Protein 5K79 (pdb70)

Organism: Gloeothece citriformis (strain PCC 7424) (NCBI:txid65393)

Foldseek 3Di:
DFQQVVFWAPWFDDQQKIWTWGAAPVRPDTDIEIDGNQCAWAAAQQETDGRHGRNSVFWAPWTWFQDDPRRAIWTWTFGHGPVGPDTDIYIDRRRVAWHQHRNYTDGD/DFQQVVFWAPWFDDQQKIWTFGAAPVRPHTDIEIDGNQCAWAAAQQETDGRHGDNSVFWAPWTWFQDDPRRAIWTWTWGHGPVRPDTDIYIDRRRVFWHQHRRYTDGD

Nearest PDB structures (foldseek):
  5k79-assembly2_B  TM=1.009E+00  e=2.524E-20  Gloeothece citriformis PCC 7424
  2l2f-assembly1_A  TM=9.068E-01  e=7.908E-10  Fusarium graminearum
  1n02-assembly1_A  TM=8.903E-01  e=2.349E-09  Nostoc ellipsosporum
  2jzj-assembly1_A  TM=9.040E-01  e=1.249E-07  Ceratopteris richardii
  2yhh-assembly1_A  TM=8.378E-01  e=4.689E-08  Microcystis aeruginosa

Sequence (216 aa):
TGQFSKTCEDITLDGSTLSAFCQKADGYTLNETSSINLDEEIGNLDGTLSWGDHNFSLTCDSIGLAQSLFTRTYVLAAECERRDGYTYIPTEIELDEHIANIDGTLTYETGQFSKTCEDITLDGSTLSAFCQKADGYTLNETSINLDEEIGNLDGTLSWGDHNFSLTCDSIGLAQSLFTRTYVLAAECERRDGYTYIPTEIELDEHIANIDGTLTYE

B-factor: mean 18.9, std 6.23, range [10.55, 44.9]

Secondary structure (DSSP, 8-state):
---GGGSEEEEEEETTEEEEEEE-TTSS-EEEEEEEGGGTEEEETTEEEET--BGGGSEEEEEEEE-TTT--EEEEEEEE-TTSS-EEEEEEEGGGTEEEETTEEEE-/---GGGSEEEEEEETTEEEEEEE-TTSS-EEEEEEEGGGTEEEETTEEEETB-BGGGSEEEEEEEE-TTT--EEEEEEEE-TTSS-EEEEEEEGGGTEEEETTEEEE-

Radius of gyration: 19.22 Å; Cα contacts (8 Å, |Δi|>4): 580; chains: 2; bounding box: 47×36×55 Å

InterPro domains:
  IPR011058 Cyanovirin-N [PF08881] (35-137)
  IPR011058 Cyanovirin-N [SM01111] (34-138)
  IPR036673 Cyanovirin-N superfamily [G3DSA:2.30.60.10] (32-139)
  IPR036673 Cyanovirin-N superfamily [SSF51322] (33-138)

Structure (mmCIF, N/CA/C/O backbone):
data_5K79
#
_entry.id   5K79
#
_cell.length_a   93.840
_cell.length_b   74.396
_cell.length_c   36.499
_cell.angle_alpha   90.00
_cell.angle_beta   90.00
_cell.angle_gamma   90.00
#
_symmetry.space_group_name_H-M   'P 21 21 2'
#
loop_
_entity.id
_entity.type
_entity.pdbx_description
1 polymer 'Cyanovirin-N domain protein'
2 non-polymer DI(HYDROXYETHYL)ETHER
3 non-polymer 1,2-ETHANEDIOL
4 water water
#
loop_
_atom_site.group_PDB
_atom_site.id
_atom_site.type_symbol
_atom_site.label_atom_id
_atom_site.label_alt_id
_atom_site.label_comp_id
_atom_site.label_asym_id
_atom_site.label_entity_id
_atom_site.label_seq_id
_atom_site.pdbx_PDB_ins_code
_atom_site.Cartn_x
_atom_site.Cartn_y
_atom_site.Cartn_z
_atom_site.occupancy
_atom_site.B_iso_or_equiv
_atom_site.auth_seq_id
_atom_site.auth_comp_id
_atom_site.auth_asym_id
_atom_site.auth_atom_id
_atom_site.pdbx_PDB_model_num
ATOM 1 N N . THR A 1 1 ? -20.655 17.882 -18.012 1.00 30.99 1 THR A N 1
ATOM 2 C CA . THR A 1 1 ? -20.824 16.547 -17.452 1.00 27.58 1 THR A CA 1
ATOM 3 C C . THR A 1 1 ? -21.399 16.597 -16.034 1.00 27.78 1 THR A C 1
ATOM 4 O O . THR A 1 1 ? -21.460 17.656 -15.398 1.00 27.78 1 THR A O 1
ATOM 8 N N . GLY A 1 2 ? -21.827 15.442 -15.552 1.00 19.61 2 GLY A N 1
ATOM 9 C CA . GLY A 1 2 ? -22.413 15.335 -14.230 1.00 14.43 2 GLY A CA 1
ATOM 10 C C . GLY A 1 2 ? -23.735 16.075 -14.106 1.00 13.93 2 GLY A C 1
ATOM 11 O O . GLY A 1 2 ? -24.572 16.044 -15.009 1.00 15.10 2 GLY A O 1
ATOM 12 N N . GLN A 1 3 ? -23.913 16.716 -12.955 1.00 14.20 3 GLN A N 1
ATOM 13 C CA . GLN A 1 3 ? -25.075 17.567 -12.660 1.00 13.09 3 GLN A CA 1
ATOM 14 C C . GLN A 1 3 ? -26.410 16.843 -12.629 1.00 13.28 3 GLN A C 1
ATOM 15 O O . GLN A 1 3 ? -27.436 17.428 -12.999 1.00 14.48 3 GLN A O 1
ATOM 21 N N . PHE A 1 4 ? -26.423 15.597 -12.163 1.00 12.15 4 PHE A N 1
ATOM 22 C CA . PHE A 1 4 ? -27.698 14.884 -12.041 1.00 12.83 4 PHE A CA 1
ATOM 23 C C . PHE A 1 4 ? -28.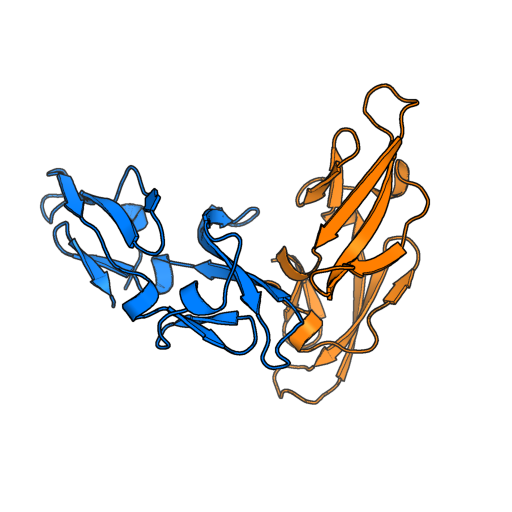752 15.649 -11.230 1.00 13.52 4 PHE A C 1
ATOM 24 O O . PHE A 1 4 ? -29.938 15.490 -11.480 1.00 14.43 4 PHE A O 1
ATOM 32 N N . SER A 1 5 ? -28.347 16.467 -10.259 1.00 12.63 5 SER A N 1
ATOM 33 C CA . SER A 1 5 ? -29.351 17.056 -9.362 1.00 11.60 5 SER A CA 1
ATOM 34 C C . SER A 1 5 ? -30.239 18.066 -10.082 1.00 14.33 5 SER A C 1
ATOM 35 O O . SER A 1 5 ? -31.309 18.411 -9.588 1.00 15.54 5 SER A O 1
ATOM 38 N N . LYS A 1 6 ? -29.800 18.546 -11.236 1.00 15.19 6 LYS A N 1
ATOM 39 C CA . LYS A 1 6 ? -30.614 19.508 -11.973 1.00 15.26 6 LYS A CA 1
ATOM 40 C C . LYS A 1 6 ? -31.884 18.886 -12.553 1.00 15.98 6 LYS A C 1
ATOM 41 O O . LYS A 1 6 ? -32.862 19.595 -12.810 1.00 15.32 6 LYS A O 1
ATOM 47 N N . THR A 1 7 ? -31.878 17.569 -12.753 1.00 13.81 7 THR A N 1
ATOM 48 C CA . THR A 1 7 ? -33.001 16.906 -13.412 1.00 15.04 7 THR A CA 1
ATOM 49 C C . THR A 1 7 ? -33.455 15.670 -12.643 1.00 14.10 7 THR A C 1
ATOM 50 O O . THR A 1 7 ? -34.135 14.809 -13.200 1.00 16.06 7 THR A O 1
ATOM 54 N N . CYS A 1 8 ? -33.064 15.579 -11.375 1.00 14.87 8 CYS A N 1
ATOM 55 C CA . CYS A 1 8 ? -33.474 14.469 -10.523 1.00 15.32 8 CYS A CA 1
ATOM 56 C C . CYS A 1 8 ? -34.116 15.002 -9.242 1.00 18.04 8 CYS A C 1
ATOM 57 O O . CYS A 1 8 ? -33.713 16.051 -8.724 1.00 18.99 8 CYS A O 1
ATOM 60 N N . GLU A 1 9 ? -35.097 14.262 -8.735 1.00 15.46 9 GLU A N 1
ATOM 61 C CA . GLU A 1 9 ? -35.835 14.639 -7.533 1.00 16.88 9 GLU A CA 1
ATOM 62 C C . GLU A 1 9 ? -35.787 13.564 -6.454 1.00 14.74 9 GLU A C 1
ATOM 63 O O . GLU A 1 9 ? -35.465 12.411 -6.734 1.00 14.43 9 GLU A O 1
ATOM 69 N N . ASP A 1 10 ? -36.164 13.942 -5.236 1.00 15.85 10 ASP A N 1
ATOM 70 C CA . ASP A 1 10 ? -36.155 13.026 -4.097 1.00 16.08 10 ASP A CA 1
ATOM 71 C C . ASP A 1 10 ? -34.847 12.242 -4.011 1.00 14.98 10 ASP A C 1
ATOM 72 O O . ASP A 1 10 ? -34.828 11.010 -4.043 1.00 15.23 10 ASP A O 1
ATOM 77 N N . ILE A 1 11 ? -33.750 12.979 -3.911 1.00 13.62 11 ILE A N 1
ATOM 78 C CA . ILE A 1 11 ? -32.432 12.365 -3.873 1.00 14.52 11 ILE A CA 1
ATOM 79 C C . ILE A 1 11 ? -32.162 11.834 -2.475 1.00 14.23 11 ILE A C 1
ATOM 80 O O . ILE A 1 11 ? -32.309 12.563 -1.499 1.00 16.61 11 ILE A O 1
ATOM 85 N N . THR A 1 12 ? -31.786 10.560 -2.377 1.00 14.97 12 THR A N 1
ATOM 86 C CA . THR A 1 12 ? -31.580 9.911 -1.077 1.00 13.78 12 THR A CA 1
ATOM 87 C C . THR A 1 12 ? -30.360 9.003 -1.061 1.00 14.39 12 THR A C 1
ATOM 88 O O . THR A 1 12 ? -29.859 8.609 -2.111 1.00 13.73 12 THR A O 1
ATOM 92 N N . LEU A 1 13 ? -29.920 8.645 0.142 1.00 13.89 13 LEU A N 1
ATOM 93 C CA . LEU A 1 13 ? -28.821 7.711 0.312 1.00 14.76 13 LEU A CA 1
ATOM 94 C C . LEU A 1 13 ? -29.213 6.621 1.301 1.00 16.75 13 LEU A C 1
ATOM 95 O O . LEU A 1 13 ? -29.740 6.901 2.377 1.00 20.27 13 LEU A O 1
ATOM 100 N N . ASP A 1 14 ? -28.963 5.379 0.914 1.00 15.68 14 ASP A N 1
ATOM 101 C CA . ASP A 1 14 ? -29.156 4.229 1.787 1.00 16.92 14 ASP A CA 1
ATOM 102 C C . ASP A 1 14 ? -27.850 3.452 1.738 1.00 19.28 14 ASP A C 1
ATOM 103 O O . ASP A 1 14 ? -27.496 2.908 0.694 1.00 18.55 14 ASP A O 1
ATOM 108 N N . GLY A 1 15 ? -27.124 3.421 2.852 1.00 22.57 15 GLY A N 1
ATOM 109 C CA . GLY A 1 15 ? -25.801 2.825 2.853 1.00 19.48 15 GLY A CA 1
ATOM 110 C C . GLY A 1 15 ? -24.912 3.631 1.924 1.00 15.06 15 GLY A C 1
ATOM 111 O O . GLY A 1 15 ? -24.714 4.823 2.135 1.00 20.76 15 GLY A O 1
ATOM 112 N N . SER A 1 16 ? -24.389 2.991 0.884 1.00 15.58 16 SER A N 1
ATOM 113 C CA . SER A 1 16 ? -23.585 3.716 -0.089 1.00 16.23 16 SER A CA 1
ATOM 114 C C . SER A 1 16 ? -24.332 3.887 -1.407 1.00 17.59 16 SER A C 1
ATOM 115 O O . SER A 1 16 ? -23.752 4.315 -2.393 1.00 16.03 16 SER A O 1
ATOM 118 N N . THR A 1 17 ? -25.621 3.566 -1.420 1.00 14.96 17 THR A N 1
ATOM 119 C CA . THR A 1 17 ? -26.377 3.625 -2.665 1.00 14.48 17 THR A CA 1
ATOM 120 C C . THR A 1 17 ? -27.180 4.915 -2.739 1.00 16.76 17 THR A C 1
ATOM 121 O O . THR A 1 17 ? -28.057 5.174 -1.912 1.00 18.41 17 THR A O 1
ATOM 125 N N . LEU A 1 18 ? -26.860 5.714 -3.748 1.00 13.77 18 LEU A N 1
ATOM 126 C CA . LEU A 1 18 ? -27.565 6.956 -4.024 1.00 12.27 18 LEU A CA 1
ATOM 127 C C . LEU A 1 18 ? -28.764 6.671 -4.911 1.00 13.42 18 LEU A C 1
ATOM 128 O O . LEU A 1 18 ? -28.612 6.029 -5.942 1.00 15.63 18 LEU A O 1
ATOM 133 N N . SER A 1 19 ? -29.948 7.138 -4.522 1.00 12.69 19 SER A N 1
ATOM 134 C CA . SER A 1 19 ? -31.136 6.961 -5.363 1.00 15.35 19 SER A CA 1
ATOM 135 C C . SER A 1 19 ? -31.829 8.280 -5.642 1.00 13.33 19 SER A C 1
ATOM 136 O O . SER A 1 19 ? -31.673 9.258 -4.904 1.00 13.67 19 SER A O 1
ATOM 139 N N . ALA A 1 20 ? -32.593 8.306 -6.727 1.00 13.85 20 ALA A N 1
ATOM 140 C CA . ALA A 1 20 ? -33.372 9.486 -7.079 1.00 12.55 20 ALA A CA 1
ATOM 141 C C . ALA A 1 20 ? -34.453 9.119 -8.086 1.00 14.38 20 ALA A C 1
ATOM 142 O O . ALA A 1 20 ? -34.490 7.999 -8.605 1.00 14.09 20 ALA A O 1
ATOM 144 N N . PHE A 1 21 ? -35.337 10.071 -8.348 1.00 13.10 21 PHE A N 1
ATOM 145 C CA . PHE A 1 21 ? -36.282 9.955 -9.449 1.00 13.19 21 PHE A CA 1
ATOM 146 C C . PHE A 1 21 ? -35.866 10.948 -10.514 1.00 15.42 21 PHE A C 1
ATOM 147 O O . PHE A 1 21 ? -35.967 12.160 -10.313 1.00 14.64 21 PHE A O 1
ATOM 155 N N . CYS A 1 22 ? -35.376 10.439 -11.636 1.00 13.15 22 CYS A N 1
ATOM 156 C CA . CYS A 1 22 ? -34.764 11.299 -12.641 1.00 13.24 22 CYS A CA 1
ATOM 157 C C . CYS A 1 22 ? -35.584 11.430 -13.911 1.00 15.06 22 CYS A C 1
ATOM 158 O O . CYS A 1 22 ? -36.227 10.474 -14.360 1.00 15.25 22 CYS A O 1
ATOM 161 N N . GLN A 1 23 ? -35.535 12.624 -14.487 1.00 12.61 23 GLN A N 1
ATOM 162 C CA . GLN A 1 23 ? -36.212 12.890 -15.751 1.00 14.60 23 GLN A CA 1
ATOM 163 C C . GLN A 1 23 ? -35.569 12.125 -16.891 1.00 15.86 23 GLN A C 1
ATOM 164 O O . GLN A 1 23 ? -34.350 12.153 -17.053 1.00 17.54 23 GLN A O 1
ATOM 170 N N . LYS A 1 24 ? -36.392 11.476 -17.710 1.00 16.49 24 LYS A N 1
ATOM 171 C CA . LYS A 1 24 ? -35.886 10.906 -18.948 1.00 15.91 24 LYS A CA 1
ATOM 172 C C . LYS A 1 24 ? -35.637 12.018 -19.972 1.00 17.12 24 LYS A C 1
ATOM 173 O O . LYS A 1 24 ? -35.864 13.193 -19.685 1.00 17.42 24 LYS A O 1
ATOM 179 N N . ALA A 1 25 ? -35.176 11.644 -21.163 1.00 16.53 25 ALA A N 1
ATOM 180 C CA . ALA A 1 25 ? -34.826 12.622 -22.193 1.00 22.66 25 ALA A CA 1
ATOM 181 C C . ALA A 1 25 ? -35.963 13.588 -22.567 1.00 20.27 25 ALA A C 1
ATOM 182 O O . ALA A 1 25 ? -35.706 14.702 -23.013 1.00 22.24 25 ALA A O 1
ATOM 184 N N . ASP A 1 26 ? -37.214 13.180 -22.385 1.00 20.05 26 ASP A N 1
ATOM 185 C CA . ASP A 1 26 ? -38.328 14.062 -22.734 1.00 21.67 26 ASP A CA 1
ATOM 186 C C . ASP A 1 26 ? -38.515 15.201 -21.731 1.00 24.98 26 ASP A C 1
ATOM 187 O O . ASP A 1 26 ? -39.297 16.123 -21.961 1.00 25.95 26 ASP A O 1
ATOM 192 N N . GLY A 1 27 ? -37.795 15.135 -20.618 1.00 20.76 27 GLY A N 1
ATOM 193 C CA . GLY A 1 27 ? -37.837 16.188 -19.627 1.00 21.91 27 GLY A CA 1
ATOM 194 C C . GLY A 1 27 ? -38.939 16.104 -18.585 1.00 20.95 27 GLY A C 1
ATOM 195 O O . GLY A 1 27 ? -39.042 16.992 -17.746 1.00 25.86 27 GLY A O 1
ATOM 196 N N . TYR A 1 28 ? -39.763 15.058 -18.608 1.00 19.62 28 TYR A N 1
ATOM 197 C CA . TYR A 1 28 ? -40.817 14.963 -17.596 1.00 23.03 28 TYR A CA 1
ATOM 198 C C . TYR A 1 28 ? -41.117 13.543 -17.124 1.00 18.93 28 TYR A C 1
ATOM 199 O O . TYR A 1 28 ? -41.576 13.361 -16.003 1.00 20.27 28 TYR A O 1
ATOM 208 N N . THR A 1 29 ? -40.869 12.543 -17.962 1.00 18.96 29 THR A N 1
ATOM 209 C CA . THR A 1 29 ? -41.047 11.159 -17.534 1.00 16.33 29 THR A CA 1
ATOM 210 C C . THR A 1 29 ? -40.033 10.818 -16.451 1.00 16.19 29 THR A C 1
ATOM 211 O O . THR A 1 29 ? -38.831 10.912 -16.679 1.00 16.97 29 THR A O 1
ATOM 215 N N . LEU A 1 30 ? -40.518 10.426 -15.278 1.00 14.19 30 LEU A N 1
ATOM 216 C CA . LEU A 1 30 ? -39.640 10.103 -14.159 1.00 14.33 30 LEU A CA 1
ATOM 217 C C . LEU A 1 30 ? -39.244 8.628 -14.131 1.00 16.74 30 LEU A C 1
ATOM 218 O O . LEU A 1 30 ? -40.006 7.745 -14.538 1.00 16.66 30 LEU A O 1
ATOM 223 N N . ASN A 1 31 ? -38.023 8.377 -13.664 1.00 14.31 31 ASN A N 1
ATOM 224 C CA . ASN A 1 31 ? -37.489 7.029 -13.561 1.00 15.35 31 ASN A CA 1
ATOM 225 C C . ASN A 1 31 ? -36.754 6.863 -12.240 1.00 15.82 31 ASN A C 1
ATOM 226 O O . ASN A 1 31 ? -35.829 7.625 -11.936 1.00 16.41 31 ASN A O 1
ATOM 231 N N . GLU A 1 32 ? -37.158 5.877 -11.453 1.00 13.85 32 GLU A N 1
ATOM 232 C CA . GLU A 1 32 ? -36.453 5.598 -10.215 1.00 14.15 32 GLU A CA 1
ATOM 233 C C . GLU A 1 32 ? -35.143 4.905 -10.558 1.00 16.23 32 GLU A C 1
ATOM 234 O O . GLU A 1 32 ? -35.126 3.899 -11.277 1.00 16.56 32 GLU A O 1
ATOM 240 N N . THR A 1 33 ? -34.050 5.455 -10.043 1.00 12.43 33 THR A N 1
ATOM 241 C CA . THR A 1 33 ? -32.716 5.010 -10.418 1.00 12.41 33 THR A CA 1
ATOM 242 C C . THR A 1 33 ? -31.790 5.040 -9.202 1.00 15.99 33 THR A C 1
ATOM 243 O O . THR A 1 33 ? -31.996 5.825 -8.272 1.00 13.58 33 THR A O 1
ATOM 247 N N . SER A 1 34 ? -30.794 4.159 -9.204 1.00 13.90 34 SER A N 1
ATOM 248 C CA A SER A 1 34 ? -29.840 4.090 -8.107 0.39 13.69 34 SER A CA 1
ATOM 249 C CA B SER A 1 34 ? -29.846 4.054 -8.099 0.61 13.65 34 SER A CA 1
ATOM 250 C C . SER A 1 34 ? -28.430 3.892 -8.633 1.00 14.90 34 SER A C 1
ATOM 251 O O . SER A 1 34 ? -28.229 3.420 -9.750 1.00 14.35 34 SER A O 1
ATOM 256 N N . ILE A 1 35 ? -27.457 4.274 -7.825 1.00 13.66 35 ILE A N 1
ATOM 257 C CA . ILE A 1 35 ? -26.063 4.095 -8.211 1.00 13.43 35 ILE A CA 1
ATOM 258 C C . ILE A 1 35 ? -25.249 3.864 -6.938 1.00 13.69 35 ILE A C 1
ATOM 259 O O . ILE A 1 35 ? -25.483 4.508 -5.920 1.00 13.71 35 ILE A O 1
ATOM 264 N N . ASN A 1 36 ? -24.338 2.894 -6.981 1.00 13.83 36 ASN A N 1
ATOM 265 C CA . ASN A 1 36 ? -23.559 2.538 -5.803 1.00 13.12 36 ASN A CA 1
ATOM 266 C C . ASN A 1 36 ? -22.299 3.391 -5.720 1.00 13.10 36 ASN A C 1
ATOM 267 O O . ASN A 1 36 ? -21.397 3.249 -6.544 1.00 14.56 36 ASN A O 1
ATOM 272 N N . LEU A 1 37 ? -22.249 4.270 -4.726 1.00 12.74 37 LEU A N 1
ATOM 273 C CA . LEU A 1 37 ? -21.129 5.198 -4.586 1.00 12.47 37 LEU A CA 1
ATOM 274 C C . LEU A 1 37 ? -19.818 4.518 -4.220 1.00 14.87 37 LEU A C 1
ATOM 275 O O . LEU A 1 37 ? -18.752 5.068 -4.480 1.00 13.40 37 LEU A O 1
ATOM 280 N N . ASP A 1 38 ? -19.880 3.321 -3.646 1.00 13.72 38 ASP A N 1
ATOM 281 C CA . ASP A 1 38 ? -18.650 2.589 -3.350 1.00 13.39 38 ASP A CA 1
ATOM 282 C C . ASP A 1 38 ? -17.892 2.206 -4.612 1.00 15.19 38 ASP A C 1
ATOM 283 O O . ASP A 1 38 ? -16.697 1.919 -4.557 1.00 14.73 38 ASP A O 1
ATOM 288 N N . GLU A 1 39 ? -18.577 2.189 -5.750 1.00 13.27 39 GLU A N 1
ATOM 289 C CA . GLU A 1 39 ? -17.923 1.787 -6.987 1.00 12.78 39 GLU A CA 1
ATOM 290 C C . GLU A 1 39 ? -16.937 2.834 -7.512 1.00 15.32 39 GLU A C 1
ATOM 291 O O . GLU A 1 39 ? -15.986 2.472 -8.188 1.00 17.02 39 GLU A O 1
ATOM 297 N N . GLU A 1 40 ? -17.140 4.116 -7.199 1.00 13.23 40 GLU A N 1
ATOM 298 C CA . GLU A 1 40 ? -16.246 5.153 -7.729 1.00 14.96 40 GLU A CA 1
ATOM 299 C C . GLU A 1 40 ? -15.837 6.223 -6.727 1.00 13.14 40 GLU A C 1
ATOM 300 O O . GLU A 1 40 ? -15.276 7.247 -7.113 1.00 16.26 40 GLU A O 1
ATOM 306 N N . ILE A 1 41 ? -16.111 5.996 -5.446 1.00 12.02 41 ILE A N 1
ATOM 307 C CA . ILE A 1 41 ? -15.615 6.896 -4.410 1.00 12.24 41 ILE A CA 1
ATOM 308 C C . ILE A 1 41 ? -14.874 6.096 -3.353 1.00 13.90 41 ILE A C 1
ATOM 309 O O . ILE A 1 41 ? -15.394 5.119 -2.815 1.00 15.13 41 ILE A O 1
ATOM 314 N N . GLY A 1 42 ? -13.647 6.506 -3.082 1.00 12.96 42 GLY A N 1
ATOM 315 C CA . GLY A 1 42 ? -12.851 5.869 -2.059 1.00 14.30 42 GLY A CA 1
ATOM 316 C C . GLY A 1 42 ? -12.374 6.852 -1.014 1.00 15.16 42 GLY A C 1
ATOM 317 O O . GLY A 1 42 ? -12.654 8.049 -1.065 1.00 14.74 42 GLY A O 1
ATOM 318 N N . ASN A 1 43 ? -11.632 6.322 -0.050 1.00 16.05 43 ASN A N 1
ATOM 319 C CA . ASN A 1 43 ? -11.091 7.126 1.029 1.00 15.33 43 ASN A CA 1
ATOM 320 C C . ASN A 1 43 ? -9.583 7.200 0.891 1.00 15.42 43 ASN A C 1
ATOM 321 O O . ASN A 1 43 ? -8.890 6.213 1.103 1.00 19.42 43 ASN A O 1
ATOM 326 N N . LEU A 1 44 ? -9.079 8.371 0.507 1.00 16.06 44 LEU A N 1
ATOM 327 C CA . LEU A 1 44 ? -7.643 8.592 0.411 1.00 16.07 44 LEU A CA 1
ATOM 328 C C . LEU A 1 44 ? -7.150 9.411 1.605 1.00 16.72 44 LEU A C 1
ATOM 329 O O . LEU A 1 44 ? -7.283 10.636 1.620 1.00 16.72 44 LEU A O 1
ATOM 334 N N . ASP A 1 45 ? -6.609 8.718 2.610 1.00 15.62 45 ASP A N 1
ATOM 335 C CA . ASP A 1 45 ? -6.071 9.354 3.817 1.00 17.77 45 ASP A CA 1
ATOM 336 C C . ASP A 1 45 ? -7.071 10.351 4.408 1.00 15.47 45 ASP A C 1
ATOM 337 O O . ASP A 1 45 ? -6.705 11.459 4.779 1.00 16.28 45 ASP A O 1
ATOM 342 N N . GLY A 1 46 ? -8.343 9.963 4.473 1.00 14.85 46 GLY A N 1
ATOM 343 C CA . GLY A 1 46 ? -9.354 10.811 5.081 1.00 16.57 46 GLY A CA 1
ATOM 344 C C . GLY A 1 46 ? -10.152 11.668 4.115 1.00 14.45 46 GLY A C 1
ATOM 345 O O . GLY A 1 46 ? -11.056 12.390 4.529 1.00 14.98 46 GLY A O 1
ATOM 346 N N . THR A 1 47 ? -9.819 11.590 2.831 1.00 14.17 47 THR A N 1
ATOM 347 C CA . THR A 1 47 ? -10.497 12.410 1.829 1.00 13.79 47 THR A CA 1
ATOM 348 C C . THR A 1 47 ? -11.303 11.568 0.848 1.00 14.37 47 THR A C 1
ATOM 349 O O . THR A 1 47 ? -10.739 10.724 0.151 1.00 15.44 47 THR A O 1
ATOM 353 N N . LEU A 1 48 ? -12.617 11.800 0.789 1.00 13.65 48 LEU A N 1
ATOM 354 C CA . LEU A 1 48 ? -13.451 11.153 -0.225 1.00 11.88 48 LEU A CA 1
ATOM 355 C C . LEU A 1 48 ? -12.965 11.547 -1.606 1.00 13.57 48 LEU A C 1
ATOM 356 O O . LEU A 1 48 ? -12.854 12.737 -1.919 1.00 15.82 48 LEU A O 1
ATOM 361 N N . SER A 1 49 ? -12.680 10.544 -2.427 1.00 13.58 49 SER A N 1
ATOM 362 C CA . SER A 1 49 ? -11.979 10.773 -3.678 1.00 14.37 49 SER A CA 1
ATOM 363 C C . SER A 1 49 ? -12.586 9.997 -4.827 1.00 13.58 49 SER A C 1
ATOM 364 O O . SER A 1 49 ? -12.778 8.787 -4.740 1.00 15.12 49 SER A O 1
ATOM 367 N N . TRP A 1 50 ? -12.872 10.705 -5.914 1.00 13.68 50 TRP A N 1
ATOM 368 C CA . TRP A 1 50 ? -13.376 10.075 -7.117 1.00 13.54 50 TRP A CA 1
ATOM 369 C C . TRP A 1 50 ? -12.345 9.131 -7.721 1.00 15.10 50 TRP A C 1
ATOM 370 O O . TRP A 1 50 ? -11.154 9.430 -7.714 1.00 17.06 50 TRP A O 1
ATOM 381 N N . GLY A 1 51 ? -12.811 8.004 -8.248 1.00 15.51 51 GLY A N 1
ATOM 382 C CA . GLY A 1 51 ? -11.944 7.097 -8.981 1.00 17.71 51 GLY A CA 1
ATOM 383 C C . GLY A 1 51 ? -11.326 6.020 -8.119 1.00 20.04 51 GLY A C 1
ATOM 384 O O . GLY A 1 51 ? -10.774 5.049 -8.631 1.00 20.68 51 GLY A O 1
ATOM 385 N N . ASP A 1 52 ? -11.386 6.213 -6.808 1.00 18.16 52 ASP A N 1
ATOM 386 C CA . ASP A 1 52 ? -11.064 5.157 -5.862 1.00 18.82 52 ASP A CA 1
ATOM 387 C C . ASP A 1 52 ? -12.358 4.412 -5.534 1.00 16.70 52 ASP A C 1
ATOM 388 O O . ASP A 1 52 ? -13.400 4.674 -6.142 1.00 18.40 52 ASP A O 1
ATOM 393 N N . HIS A 1 53 ? -12.310 3.472 -4.595 1.00 15.87 53 HIS A N 1
ATOM 394 C CA . HIS A 1 53 ? -13.452 2.591 -4.367 1.00 13.80 53 HIS A CA 1
ATOM 395 C C . HIS A 1 53 ? -13.648 2.292 -2.888 1.00 15.63 53 HIS A C 1
ATOM 396 O O . HIS A 1 53 ? -12.716 2.408 -2.098 1.00 15.85 53 HIS A O 1
ATOM 403 N N . ASN A 1 54 ? -14.876 1.918 -2.528 1.00 15.75 54 ASN A N 1
ATOM 404 C CA . ASN A 1 54 ? -15.185 1.344 -1.221 1.00 13.18 54 ASN A CA 1
ATOM 405 C C . ASN A 1 54 ? -14.908 2.239 -0.030 1.00 15.05 54 ASN A C 1
ATOM 406 O O . ASN A 1 54 ? -14.469 1.760 1.018 1.00 16.95 54 ASN A O 1
ATOM 411 N N . PHE A 1 55 ? -15.200 3.530 -0.172 1.00 13.47 55 PHE A N 1
ATOM 412 C CA . PHE A 1 55 ? -15.041 4.459 0.945 1.00 15.92 55 PHE A CA 1
ATOM 413 C C . PHE A 1 55 ? -15.754 3.978 2.211 1.00 14.23 55 PHE A C 1
ATOM 414 O O . PHE A 1 55 ? -15.301 4.255 3.328 1.00 14.35 55 PHE A O 1
ATOM 422 N N . SER A 1 56 ? -16.875 3.274 2.049 1.00 15.43 56 SER A N 1
ATOM 423 C CA . SER A 1 56 ? -17.726 2.964 3.195 1.00 16.38 56 SER A CA 1
ATOM 424 C C . SER A 1 56 ? -17.046 2.017 4.175 1.00 15.79 56 SER A C 1
ATOM 425 O O . SER A 1 56 ? -17.466 1.916 5.326 1.00 18.48 56 SER A O 1
ATOM 428 N N . LEU A 1 57 ? -15.998 1.328 3.735 1.00 16.30 57 LEU A N 1
ATOM 429 C CA . LEU A 1 57 ? -15.322 0.376 4.611 1.00 14.70 57 LEU A CA 1
ATOM 430 C C . LEU A 1 57 ? -14.442 1.064 5.644 1.00 20.59 57 LEU A C 1
ATOM 431 O O . LEU A 1 57 ? -14.060 0.449 6.632 1.00 21.46 57 LEU A O 1
ATOM 436 N N . THR A 1 58 ? -14.099 2.325 5.409 1.00 18.79 58 THR A N 1
ATOM 437 C CA . THR A 1 58 ? -13.202 3.038 6.317 1.00 17.37 58 THR A CA 1
ATOM 438 C C . THR A 1 58 ? -13.715 4.435 6.668 1.00 15.52 58 THR A C 1
ATOM 439 O O . THR A 1 58 ? -12.939 5.306 7.049 1.00 18.61 58 THR A O 1
ATOM 443 N N . CYS A 1 59 ? -15.016 4.650 6.513 1.00 17.63 59 CYS A N 1
ATOM 444 C CA . CYS A 1 59 ? -15.642 5.915 6.875 1.00 17.28 59 CYS A CA 1
ATOM 445 C C . CYS A 1 59 ? -16.881 5.669 7.741 1.00 19.36 59 CYS A C 1
ATOM 446 O O . CYS A 1 59 ? -17.576 4.663 7.580 1.00 19.63 59 CYS A O 1
ATOM 449 N N . ASP A 1 60 ? -17.127 6.581 8.675 1.00 19.18 60 ASP A N 1
ATOM 450 C CA . ASP A 1 60 ? -18.272 6.514 9.580 1.00 19.62 60 ASP A CA 1
ATOM 451 C C . ASP A 1 60 ? -19.196 7.692 9.330 1.00 15.97 60 ASP A C 1
ATOM 452 O O . ASP A 1 60 ? -18.826 8.624 8.612 1.00 19.06 60 ASP A O 1
ATOM 457 N N . SER A 1 61 ? -20.376 7.665 9.950 1.00 17.11 61 SER A N 1
ATOM 458 C CA . SER A 1 61 ? -21.299 8.800 9.929 1.00 17.73 61 SER A CA 1
ATOM 459 C C . SER A 1 61 ? -21.561 9.275 8.508 1.00 18.51 61 SER A C 1
ATOM 460 O O . SER A 1 61 ? -21.483 10.465 8.206 1.00 18.60 61 SER A O 1
ATOM 463 N N . ILE A 1 62 ? -21.843 8.313 7.641 1.00 16.28 62 ILE A N 1
ATOM 464 C CA . ILE A 1 62 ? -22.054 8.564 6.231 1.00 15.67 62 ILE A CA 1
ATOM 465 C C . ILE A 1 62 ? -23.447 9.128 5.988 1.00 20.76 62 ILE A C 1
ATOM 466 O O . ILE A 1 62 ? -24.428 8.597 6.496 1.00 20.74 62 ILE A O 1
ATOM 471 N N . GLY A 1 63 ? -23.534 10.201 5.210 1.00 14.28 63 GLY A N 1
ATOM 472 C CA . GLY A 1 63 ? -24.823 10.800 4.939 1.00 13.86 63 GLY A CA 1
ATOM 473 C C . GLY A 1 63 ? -24.818 11.632 3.678 1.00 14.83 63 GLY A C 1
ATOM 474 O O . GLY A 1 63 ? -23.758 11.947 3.118 1.00 14.70 63 GLY A O 1
ATOM 475 N N . LEU A 1 64 ? -26.018 11.956 3.219 1.00 16.44 64 LEU A N 1
ATOM 476 C CA . LEU A 1 64 ? -26.212 12.847 2.097 1.00 16.17 64 LEU A CA 1
ATOM 477 C C . LEU A 1 64 ? -26.637 14.205 2.638 1.00 16.22 64 LEU A C 1
ATOM 478 O O . LEU A 1 64 ? -27.482 14.280 3.527 1.00 19.21 64 LEU A O 1
ATOM 483 N N . ALA A 1 65 ? -26.060 15.277 2.118 1.00 14.98 65 ALA A N 1
ATOM 484 C CA . ALA A 1 65 ? -26.428 16.606 2.579 1.00 17.34 65 ALA A CA 1
ATOM 485 C C . ALA A 1 65 ? -26.321 17.607 1.450 1.00 16.46 65 ALA A C 1
ATOM 486 O O . ALA A 1 65 ? -25.805 17.286 0.380 1.00 16.40 65 ALA A O 1
ATOM 488 N N . GLN A 1 66 ? -26.840 18.809 1.691 1.00 16.50 66 GLN A N 1
ATOM 489 C CA . GLN A 1 66 ? -26.547 19.953 0.845 1.00 18.83 66 GLN A CA 1
ATOM 490 C C . GLN A 1 66 ? -25.559 20.800 1.623 1.00 19.61 66 GLN A C 1
ATOM 491 O O . GLN A 1 66 ? -25.828 21.160 2.773 1.00 23.01 66 GLN A O 1
ATOM 497 N N . SER A 1 67 ? -24.400 21.065 1.024 1.00 19.48 67 SER A N 1
ATOM 498 C CA . SER A 1 67 ? -23.317 21.763 1.711 1.00 18.68 67 SER A CA 1
ATOM 499 C C . SER A 1 67 ? -23.805 23.100 2.236 1.00 19.12 67 SER A C 1
ATOM 500 O O . SER A 1 67 ? -24.637 23.746 1.611 1.00 20.33 67 SER A O 1
ATOM 503 N N . LEU A 1 68 ? -23.322 23.495 3.410 1.00 17.09 68 LEU A N 1
ATOM 504 C CA . LEU A 1 68 ? -23.901 24.639 4.097 1.00 15.74 68 LEU A CA 1
ATOM 505 C C . LEU A 1 68 ? -23.912 25.937 3.302 1.00 20.64 68 LEU A C 1
ATOM 506 O O . LEU A 1 68 ? -24.949 26.585 3.187 1.00 21.50 68 LEU A O 1
ATOM 511 N N . PHE A 1 69 ? -22.770 26.330 2.756 1.00 20.71 69 PHE A N 1
ATOM 512 C CA . PHE A 1 69 ? -22.695 27.625 2.096 1.00 19.43 69 PHE A CA 1
ATOM 513 C C . PHE A 1 69 ? -23.122 27.567 0.637 1.00 21.54 69 PHE A C 1
ATOM 514 O O . PHE A 1 69 ? -23.749 28.496 0.134 1.00 24.51 69 PHE A O 1
ATOM 522 N N . THR A 1 70 ? -22.773 26.474 -0.033 1.00 21.94 70 THR A N 1
ATOM 523 C CA . THR A 1 70 ? -22.934 26.372 -1.477 1.00 24.21 70 THR A CA 1
ATOM 524 C C . THR A 1 70 ? -24.196 25.620 -1.902 1.00 22.47 70 THR A C 1
ATOM 525 O O . THR A 1 70 ? -24.615 25.720 -3.050 1.00 22.40 70 THR A O 1
ATOM 529 N N . ARG A 1 71 ? -24.777 24.848 -0.982 1.00 18.47 71 ARG A N 1
ATOM 530 C CA . ARG A 1 71 ? -25.955 24.017 -1.248 1.00 19.30 71 ARG A CA 1
ATOM 531 C C . ARG A 1 71 ? -25.669 22.979 -2.336 1.00 17.62 71 ARG A C 1
ATOM 532 O O . ARG A 1 71 ? -26.567 22.559 -3.058 1.00 18.14 71 ARG A O 1
ATOM 540 N N . THR A 1 72 ? -24.410 22.581 -2.462 1.00 16.57 72 THR A N 1
ATOM 541 C CA . THR A 1 72 ? -24.060 21.504 -3.376 1.00 16.10 72 THR A CA 1
ATOM 542 C C . THR A 1 72 ? -24.451 20.171 -2.751 1.00 16.22 72 THR A C 1
ATOM 543 O O . THR A 1 72 ? -24.363 20.002 -1.545 1.00 15.40 72 THR A O 1
ATOM 547 N N . TYR A 1 73 ? -24.879 19.221 -3.574 1.00 14.77 73 TYR A N 1
ATOM 548 C CA . TYR A 1 73 ? -25.167 17.888 -3.074 1.00 14.69 73 TYR A CA 1
ATOM 549 C C . TYR A 1 73 ? -23.885 17.142 -2.755 1.00 15.07 73 TYR A C 1
ATOM 550 O O . TYR A 1 73 ? -23.050 16.920 -3.629 1.00 15.55 73 TYR A O 1
ATOM 559 N N . VAL A 1 74 ? -23.732 16.757 -1.495 1.00 13.56 74 VAL A N 1
ATOM 560 C CA . VAL A 1 74 ? -22.506 16.100 -1.068 1.00 15.13 74 VAL A CA 1
ATOM 561 C C . VAL A 1 74 ? -22.770 14.773 -0.365 1.00 14.46 74 VAL A C 1
ATOM 562 O O . VAL A 1 74 ? -23.775 14.596 0.330 1.00 15.33 74 VAL A O 1
ATOM 566 N N . LEU A 1 75 ? -21.868 13.828 -0.609 1.00 12.90 75 LEU A N 1
ATOM 567 C CA . LEU A 1 75 ? -21.672 12.698 0.282 1.00 11.96 75 LEU A CA 1
ATOM 568 C C . LEU A 1 75 ? -20.732 13.186 1.370 1.00 14.20 75 LEU A C 1
ATOM 569 O O . LEU A 1 75 ? -19.652 13.724 1.075 1.00 14.19 75 LEU A O 1
ATOM 574 N N . ALA A 1 76 ? -21.165 13.049 2.620 1.00 14.47 76 ALA A N 1
ATOM 575 C CA . ALA A 1 76 ? -20.392 13.525 3.761 1.00 14.83 76 ALA A CA 1
ATOM 576 C C . ALA A 1 76 ? -20.143 12.380 4.718 1.00 15.44 76 ALA A C 1
ATOM 577 O O . ALA A 1 76 ? -21.009 11.530 4.920 1.00 15.68 76 ALA A O 1
ATOM 579 N N . ALA A 1 77 ? -18.957 12.363 5.313 1.00 13.33 77 ALA A N 1
ATOM 580 C CA . ALA A 1 77 ? -18.619 11.321 6.256 1.00 13.80 77 ALA A CA 1
ATOM 581 C C . ALA A 1 77 ? -17.474 11.747 7.158 1.00 15.58 77 ALA A C 1
ATOM 582 O O . ALA A 1 77 ? -16.904 12.838 7.006 1.00 15.12 77 ALA A O 1
ATOM 584 N N . GLU A 1 78 ? -17.158 10.884 8.112 1.00 14.39 78 GLU A N 1
ATOM 585 C CA . GLU A 1 78 ? -15.934 11.012 8.895 1.00 15.71 78 GLU A CA 1
ATOM 586 C C . GLU A 1 78 ? -15.038 9.880 8.460 1.00 16.40 78 GLU A C 1
ATOM 587 O O . GLU A 1 78 ? -15.354 8.730 8.717 1.00 18.32 78 GLU A O 1
ATOM 593 N N . CYS A 1 79 ? -13.946 10.184 7.774 1.00 16.21 79 CYS A N 1
ATOM 594 C CA . CYS A 1 79 ? -13.143 9.121 7.191 1.00 15.84 79 CYS A CA 1
ATOM 595 C C . CYS A 1 79 ? -11.852 8.888 7.954 1.00 16.10 79 CYS A C 1
ATOM 596 O O . CYS A 1 79 ? -11.233 9.825 8.466 1.00 17.29 79 CYS A O 1
ATOM 599 N N . GLU A 1 80 ? -11.451 7.623 8.012 1.00 15.94 80 GLU A N 1
ATOM 600 C CA . GLU A 1 80 ? -10.224 7.226 8.691 1.00 19.97 80 GLU A CA 1
ATOM 601 C C . GLU A 1 80 ? -8.993 7.650 7.897 1.00 19.47 80 GLU A C 1
ATOM 602 O O . GLU A 1 80 ? -8.923 7.466 6.677 1.00 19.01 80 GLU A O 1
ATOM 608 N N . ARG A 1 81 ? -8.014 8.238 8.580 1.00 17.60 81 ARG A N 1
ATOM 609 C CA . ARG A 1 81 ? -6.784 8.601 7.900 1.00 19.28 81 ARG A CA 1
ATOM 610 C C . ARG A 1 81 ? -5.831 7.412 7.882 1.00 20.79 81 ARG A C 1
ATOM 611 O O . ARG A 1 81 ? -6.081 6.395 8.531 1.00 21.45 81 ARG A O 1
ATOM 619 N N . ARG A 1 82 ? -4.754 7.550 7.118 1.00 18.71 82 ARG A N 1
ATOM 620 C CA . ARG A 1 82 ? -3.813 6.469 6.867 1.00 24.86 82 ARG A CA 1
ATOM 621 C C . ARG A 1 82 ? -3.186 5.920 8.147 1.00 24.55 82 ARG A C 1
ATOM 622 O O . ARG A 1 82 ? -2.824 4.747 8.204 1.00 25.07 82 ARG A O 1
ATOM 630 N N . ASP A 1 83 ? -3.077 6.756 9.178 1.00 23.01 83 ASP A N 1
ATOM 631 C CA . ASP A 1 83 ? -2.406 6.338 10.408 1.00 25.02 83 ASP A CA 1
ATOM 632 C C . ASP A 1 83 ? -3.208 5.300 11.187 1.00 26.32 83 ASP A C 1
ATOM 633 O O . ASP A 1 83 ? -2.694 4.685 12.124 1.00 28.78 83 ASP A O 1
ATOM 638 N N . GLY A 1 84 ? -4.468 5.113 10.806 1.00 24.68 84 GLY A N 1
ATOM 639 C CA . GLY A 1 84 ? -5.292 4.070 11.388 1.00 28.46 84 GLY A CA 1
ATOM 640 C C . GLY A 1 84 ? -6.075 4.428 12.637 1.00 29.18 84 GLY A C 1
ATOM 641 O O . GLY A 1 84 ? -6.757 3.570 13.191 1.00 35.34 84 GLY A O 1
ATOM 642 N N . TYR A 1 85 ? -5.988 5.675 13.096 1.00 28.10 85 TYR A N 1
ATOM 643 C CA . TYR A 1 85 ? -6.776 6.083 14.263 1.00 26.31 85 TYR A CA 1
ATOM 644 C C . TYR A 1 85 ? -7.373 7.489 14.159 1.00 26.48 85 TYR A C 1
ATOM 645 O O . TYR A 1 85 ? -8.383 7.778 14.803 1.00 25.83 85 TYR A O 1
ATOM 654 N N . THR A 1 86 ? -6.768 8.353 13.348 1.00 21.41 86 THR A N 1
ATOM 655 C CA . THR A 1 86 ? -7.272 9.714 13.172 1.00 21.01 86 THR A CA 1
ATOM 656 C C . THR A 1 86 ? -8.397 9.750 12.152 1.00 19.83 86 THR A C 1
ATOM 657 O O . THR A 1 86 ? -8.262 9.193 11.063 1.00 22.32 86 THR A O 1
ATOM 661 N N . TYR A 1 87 ? -9.501 10.403 12.503 1.00 19.24 87 TYR A N 1
ATOM 662 C CA . TYR A 1 87 ? -10.590 10.613 11.554 1.00 17.12 87 TYR A CA 1
ATOM 663 C C . TYR A 1 87 ? -10.675 12.090 11.197 1.00 18.98 87 TYR A C 1
ATOM 664 O O . TYR A 1 87 ? -10.215 12.949 11.941 1.00 17.88 87 TYR A O 1
ATOM 673 N N . ILE A 1 88 ? -11.266 12.383 10.049 1.00 16.10 88 ILE A N 1
ATOM 674 C CA . ILE A 1 88 ? -11.403 13.760 9.604 1.00 14.85 88 ILE A CA 1
ATOM 675 C C . ILE A 1 88 ? -12.712 13.881 8.830 1.00 15.87 88 ILE A C 1
ATOM 676 O O . ILE A 1 88 ? -13.080 12.975 8.090 1.00 14.83 88 ILE A O 1
ATOM 681 N N . PRO A 1 89 ? -13.451 14.983 9.035 1.00 14.07 89 PRO A N 1
ATOM 682 C CA . PRO A 1 89 ? -14.659 15.161 8.229 1.00 14.04 89 PRO A CA 1
ATOM 683 C C . PRO A 1 89 ? -14.301 15.395 6.772 1.00 13.13 89 PRO A C 1
ATOM 684 O O . PRO A 1 89 ? -13.274 15.992 6.477 1.00 13.27 89 PRO A O 1
ATOM 688 N N . THR A 1 90 ? -15.153 14.923 5.875 1.00 14.42 90 THR A N 1
ATOM 689 C CA . THR A 1 90 ? -14.901 15.059 4.448 1.00 15.06 90 THR A CA 1
ATOM 690 C C . THR A 1 90 ? -16.234 15.123 3.711 1.00 14.69 90 THR A C 1
ATOM 691 O O . THR A 1 90 ? -17.223 14.541 4.154 1.00 15.44 90 THR A O 1
ATOM 695 N N . GLU A 1 91 ? -16.250 15.865 2.609 1.00 15.78 91 GLU A N 1
ATOM 696 C CA . GLU A 1 91 ? -17.421 16.032 1.755 1.00 14.12 91 GLU A CA 1
ATOM 697 C C . GLU A 1 91 ? -16.977 15.872 0.314 1.00 15.03 91 GLU A C 1
ATOM 698 O O . GLU A 1 91 ? -15.894 16.336 -0.051 1.00 17.53 91 GLU A O 1
ATOM 704 N N . ILE A 1 92 ? -17.804 15.252 -0.519 1.00 12.87 92 ILE A N 1
ATOM 705 C CA . ILE A 1 92 ? -17.486 15.203 -1.946 1.00 13.68 92 ILE A CA 1
ATOM 706 C C . ILE A 1 92 ? -18.731 15.586 -2.756 1.00 13.29 92 ILE A C 1
ATOM 707 O O . ILE A 1 92 ? -19.841 15.135 -2.465 1.00 13.41 92 ILE A O 1
ATOM 712 N N . GLU A 1 93 ? -18.541 16.449 -3.753 1.00 12.78 93 GLU A N 1
ATOM 713 C CA . GLU A 1 93 ? -19.670 16.988 -4.514 1.00 12.51 93 GLU A CA 1
ATOM 714 C C . GLU A 1 93 ? -20.121 16.006 -5.588 1.00 12.71 93 GLU A C 1
ATOM 715 O O . GLU A 1 93 ? -19.459 15.807 -6.599 1.00 13.30 93 GLU A O 1
ATOM 721 N N . LEU A 1 94 ? -21.277 15.400 -5.356 1.00 12.17 94 LEU A N 1
ATOM 722 C CA . LEU A 1 94 ? -21.717 14.285 -6.182 1.00 11.95 94 LEU A CA 1
ATOM 723 C C . LEU A 1 94 ? -22.013 14.691 -7.625 1.00 13.01 94 LEU A C 1
ATOM 724 O O . LEU A 1 94 ? -21.897 13.864 -8.531 1.00 13.15 94 LEU A O 1
ATOM 729 N N . ASP A 1 95 ? -22.373 15.956 -7.837 1.00 12.83 95 ASP A N 1
ATOM 730 C CA . ASP A 1 95 ? -22.691 16.441 -9.181 1.00 11.66 95 ASP A CA 1
ATOM 731 C C . ASP A 1 95 ? -21.471 16.539 -10.090 1.00 12.02 95 ASP A C 1
ATOM 732 O O . ASP A 1 95 ? -21.609 16.730 -11.304 1.00 13.01 95 ASP A O 1
ATOM 737 N N . GLU A 1 96 ? -20.284 16.391 -9.511 1.00 12.69 96 GLU A N 1
ATOM 738 C CA . GLU A 1 96 ? -19.056 16.446 -10.298 1.00 14.12 96 GLU A CA 1
ATOM 739 C C . GLU A 1 96 ? -18.985 15.313 -11.313 1.00 14.79 96 GLU A C 1
ATOM 740 O O . GLU A 1 96 ? -18.494 15.512 -12.426 1.00 16.36 96 GLU A O 1
ATOM 746 N N . HIS A 1 97 ? -19.444 14.119 -10.934 1.00 12.05 97 HIS A N 1
ATOM 747 C CA . HIS A 1 97 ? -19.241 12.958 -11.802 1.00 14.27 97 HIS A CA 1
ATOM 748 C C . HIS A 1 97 ? -20.410 12.005 -11.870 1.00 13.56 97 HIS A C 1
ATOM 749 O O . HIS A 1 97 ? -20.254 10.873 -12.333 1.00 14.35 97 HIS A O 1
ATOM 756 N N . ILE A 1 98 ? -21.579 12.453 -11.427 1.00 11.69 98 ILE A N 1
ATOM 757 C CA . ILE A 1 98 ? -22.786 11.654 -11.580 1.00 12.58 98 ILE A CA 1
ATOM 758 C C . ILE A 1 98 ? -23.774 12.461 -12.418 1.00 12.51 98 ILE A C 1
ATOM 759 O O . ILE A 1 98 ? -24.123 13.591 -12.080 1.00 12.86 98 ILE A O 1
ATOM 764 N N . ALA A 1 99 ? -24.177 11.875 -13.537 1.00 13.41 99 ALA A N 1
ATOM 765 C CA . ALA A 1 99 ? -25.086 12.509 -14.473 1.00 12.36 99 ALA A CA 1
ATOM 766 C C . ALA A 1 99 ? -26.398 11.768 -14.511 1.00 12.99 99 ALA A C 1
ATOM 767 O O . ALA A 1 99 ? -26.487 10.614 -14.087 1.00 14.11 99 ALA A O 1
ATOM 769 N N . ASN A 1 100 ? -27.411 12.448 -15.014 1.00 12.34 100 ASN A N 1
ATOM 770 C CA . ASN A 1 100 ? -28.657 11.799 -15.363 1.00 12.75 100 ASN A CA 1
ATOM 771 C C . ASN A 1 100 ? -28.666 11.590 -16.868 1.00 10.82 100 ASN A C 1
ATOM 772 O O . ASN A 1 100 ? -28.811 12.535 -17.639 1.00 15.17 100 ASN A O 1
ATOM 777 N N . ILE A 1 101 ? -28.479 10.345 -17.286 1.00 13.89 101 ILE A N 1
ATOM 778 C CA . ILE A 1 101 ? -28.538 10.029 -18.703 1.00 15.02 101 ILE A CA 1
ATOM 779 C C . ILE A 1 101 ? -29.846 9.311 -18.993 1.00 14.71 101 ILE A C 1
ATOM 780 O O . ILE A 1 101 ? -30.001 8.140 -18.640 1.00 14.30 101 ILE A O 1
ATOM 785 N N . ASP A 1 102 ? -30.784 10.035 -19.608 1.00 14.16 102 ASP A N 1
ATOM 786 C CA . ASP A 1 102 ? -32.099 9.486 -19.987 1.00 16.62 102 ASP A CA 1
ATOM 787 C C . ASP A 1 102 ? -32.769 8.759 -18.822 1.00 17.38 102 ASP A C 1
ATOM 788 O O . ASP A 1 102 ? -33.372 7.688 -18.987 1.00 17.73 102 ASP A O 1
ATOM 793 N N . GLY A 1 103 ? -32.643 9.341 -17.631 1.00 15.16 103 GLY A N 1
ATOM 794 C CA . GLY A 1 103 ? -33.347 8.843 -16.465 1.00 15.30 103 GLY A CA 1
ATOM 795 C C . GLY A 1 103 ? -32.523 7.957 -15.551 1.00 14.34 103 GLY A C 1
ATOM 796 O O . GLY A 1 103 ? -32.997 7.551 -14.491 1.00 15.19 103 GLY A O 1
ATOM 797 N N . THR A 1 104 ? -31.286 7.670 -15.943 1.00 13.55 104 THR A N 1
ATOM 798 C CA . THR A 1 104 ? -30.442 6.737 -15.205 1.00 13.93 104 THR A CA 1
ATOM 799 C C . THR A 1 104 ? -29.191 7.435 -14.667 1.00 12.99 104 THR A C 1
ATOM 800 O O . THR A 1 104 ? -28.455 8.058 -15.427 1.00 12.13 104 THR A O 1
ATOM 804 N N . LEU A 1 105 ? -28.980 7.356 -13.358 1.00 13.38 105 LEU A N 1
ATOM 805 C CA . LEU A 1 105 ? -27.760 7.895 -12.757 1.00 10.87 105 LEU A CA 1
ATOM 806 C C . LEU A 1 105 ? -26.550 7.170 -13.339 1.00 12.22 105 LEU A C 1
ATOM 807 O O . LEU A 1 105 ? -26.497 5.934 -13.373 1.00 13.38 105 LEU A O 1
ATOM 812 N N . THR A 1 106 ? -25.565 7.952 -13.768 1.00 13.70 106 THR A N 1
ATOM 813 C CA . THR A 1 106 ? -24.467 7.421 -14.561 1.00 11.98 106 THR A CA 1
ATOM 814 C C . THR A 1 106 ? -23.179 8.119 -14.189 1.00 13.06 106 THR A C 1
ATOM 815 O O . THR A 1 106 ?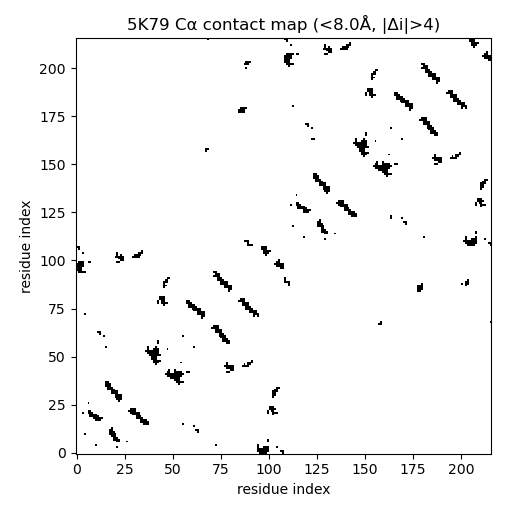 -23.153 9.336 -14.102 1.00 13.88 106 THR A O 1
ATOM 819 N N . TYR A 1 107 ? -22.112 7.359 -13.962 1.00 12.77 107 TYR A N 1
ATOM 820 C CA . TYR A 1 107 ? -20.808 7.979 -13.756 1.00 14.13 107 TYR A CA 1
ATOM 821 C C . TYR A 1 107 ? -20.285 8.549 -15.076 1.00 15.26 107 TYR A C 1
ATOM 822 O O . TYR A 1 107 ? -20.373 7.895 -16.115 1.00 15.64 107 TYR A O 1
ATOM 831 N N . GLU A 1 108 ? -19.739 9.764 -15.013 1.00 14.90 108 GLU A N 1
ATOM 832 C CA . GLU A 1 108 ? -19.232 10.490 -16.180 1.00 15.93 108 GLU A CA 1
ATOM 833 C C . GLU A 1 108 ? -17.979 11.230 -15.788 1.00 20.55 108 GLU A C 1
ATOM 834 O O . GLU A 1 108 ? -17.872 11.615 -14.621 1.00 18.35 108 GLU A O 1
ATOM 841 N N . THR B 1 1 ? -13.947 19.436 0.117 1.00 30.69 1 THR B N 1
ATOM 842 C CA . THR B 1 1 ? -13.844 20.767 0.701 1.00 28.37 1 THR B CA 1
ATOM 843 C C . THR B 1 1 ? -13.301 20.701 2.132 1.00 27.57 1 THR B C 1
ATOM 844 O O . THR B 1 1 ? -13.232 19.628 2.745 1.00 28.45 1 THR B O 1
ATOM 848 N N . GLY B 1 2 ? -12.913 21.855 2.656 1.00 21.62 2 GLY B N 1
ATOM 849 C CA . GLY B 1 2 ? -12.357 21.945 3.994 1.00 17.06 2 GLY B CA 1
ATOM 850 C C . GLY B 1 2 ? -11.025 21.226 4.126 1.00 14.61 2 GLY B C 1
ATOM 851 O O . GLY B 1 2 ? -10.202 21.272 3.224 1.00 16.62 2 GLY B O 1
ATOM 852 N N . GLN B 1 3 ? -10.829 20.574 5.271 1.00 13.64 3 GLN B N 1
ATOM 853 C CA . GLN B 1 3 ? -9.656 19.728 5.553 1.00 12.92 3 GLN B CA 1
ATOM 854 C C . GLN B 1 3 ? -8.318 20.448 5.582 1.00 14.41 3 GLN B C 1
ATOM 855 O O . GLN B 1 3 ? -7.297 19.858 5.212 1.00 13.68 3 GLN B O 1
ATOM 861 N N . PHE B 1 4 ? -8.304 21.693 6.046 1.00 12.48 4 PHE B N 1
ATOM 862 C CA . PHE B 1 4 ? -7.042 22.424 6.163 1.00 12.64 4 PHE B CA 1
ATOM 863 C C . PHE B 1 4 ? -5.979 21.664 6.970 1.00 15.00 4 PHE B C 1
ATOM 864 O O . PHE B 1 4 ? -4.790 21.830 6.709 1.00 15.22 4 PHE B O 1
ATOM 872 N N . SER B 1 5 ? -6.374 20.837 7.940 1.00 13.18 5 SER B N 1
ATOM 873 C CA . SER B 1 5 ? -5.370 20.247 8.835 1.00 13.76 5 SER B CA 1
ATOM 874 C C . SER B 1 5 ? -4.472 19.246 8.106 1.00 16.30 5 SER B C 1
ATOM 875 O O . SER B 1 5 ? -3.374 18.927 8.574 1.00 15.15 5 SER B O 1
ATOM 878 N N . LYS B 1 6 ? -4.916 18.769 6.949 1.00 15.68 6 LYS B N 1
ATOM 879 C CA . LYS B 1 6 ? -4.105 17.817 6.202 1.00 15.97 6 LYS B CA 1
ATOM 880 C C . LYS B 1 6 ? -2.839 18.460 5.632 1.00 16.30 6 LYS B C 1
ATOM 881 O O . LYS B 1 6 ? -1.855 17.759 5.350 1.00 18.70 6 LYS B O 1
ATOM 887 N N . THR B 1 7 ? -2.854 19.782 5.461 1.00 14.97 7 THR B N 1
ATOM 888 C CA . THR B 1 7 ? -1.726 20.471 4.829 1.00 16.21 7 THR B CA 1
ATOM 889 C C . THR B 1 7 ? -1.280 21.706 5.614 1.00 15.18 7 THR B C 1
ATOM 890 O O . THR B 1 7 ? -0.616 22.591 5.066 1.00 17.95 7 THR B O 1
ATOM 894 N N . CYS B 1 8 ? -1.676 21.780 6.881 1.00 14.88 8 CYS B N 1
ATOM 895 C CA . CYS B 1 8 ? -1.278 22.884 7.742 1.00 15.97 8 CYS B CA 1
ATOM 896 C C . CYS B 1 8 ? -0.629 22.324 9.002 1.00 20.45 8 CYS B C 1
ATOM 897 O O . CYS B 1 8 ? -0.988 21.243 9.478 1.00 19.94 8 CYS B O 1
ATOM 900 N N . GLU B 1 9 ? 0.350 23.054 9.521 1.00 16.76 9 GLU B N 1
ATOM 901 C CA . GLU B 1 9 ? 1.062 22.639 10.722 1.00 18.92 9 GLU B CA 1
ATOM 902 C C . GLU B 1 9 ? 1.011 23.694 11.807 1.00 16.53 9 GLU B C 1
ATOM 903 O O . GLU B 1 9 ? 0.710 24.852 11.536 1.00 13.78 9 GLU B O 1
ATOM 909 N N . ASP B 1 10 ? 1.375 23.284 13.021 1.00 17.83 10 ASP B N 1
ATOM 910 C CA . ASP B 1 10 ? 1.385 24.174 14.182 1.00 16.44 10 ASP B CA 1
ATOM 911 C C . ASP B 1 10 ? 0.105 24.995 14.260 1.00 15.96 10 ASP B C 1
ATOM 912 O O . ASP B 1 10 ? 0.126 26.225 14.252 1.00 15.37 10 ASP B O 1
ATOM 917 N N . ILE B 1 11 ? -1.012 24.285 14.323 1.00 13.87 11 ILE B N 1
ATOM 918 C CA . ILE B 1 11 ? -2.325 24.914 14.373 1.00 15.16 11 ILE B CA 1
ATOM 919 C C . ILE B 1 11 ? -2.584 25.428 15.787 1.00 15.63 11 ILE B C 1
ATOM 920 O O . ILE B 1 11 ? -2.424 24.680 16.753 1.00 17.98 11 ILE B O 1
ATOM 925 N N . THR B 1 12 ? -2.962 26.702 15.905 1.00 13.85 12 THR B N 1
ATOM 926 C CA . THR B 1 12 ? -3.155 27.349 17.207 1.00 14.80 12 THR B CA 1
ATOM 927 C C . THR B 1 12 ? -4.379 28.247 17.226 1.00 15.44 12 THR B C 1
ATOM 928 O O . THR B 1 12 ? -4.902 28.623 16.179 1.00 14.41 12 THR B O 1
ATOM 932 N N . LEU B 1 13 ? -4.822 28.598 18.428 1.00 13.85 13 LEU B N 1
ATOM 933 C CA . LEU B 1 13 ? -5.947 29.506 18.579 1.00 14.61 13 LEU B CA 1
ATOM 934 C C . LEU B 1 13 ? -5.603 30.584 19.590 1.00 16.56 13 LEU B C 1
ATOM 935 O O . LEU B 1 13 ? -5.074 30.292 20.661 1.00 19.64 13 LEU B O 1
ATOM 940 N N . ASP B 1 14 ? -5.882 31.827 19.226 1.00 13.47 14 ASP B N 1
ATOM 941 C CA . ASP B 1 14 ? -5.723 32.964 20.119 1.00 18.87 14 ASP B CA 1
ATOM 942 C C . ASP B 1 14 ? -7.024 33.747 20.070 1.00 17.14 14 ASP B C 1
ATOM 943 O O . ASP B 1 14 ? -7.359 34.329 19.043 1.00 17.77 14 ASP B O 1
ATOM 948 N N . GLY B 1 15 ? -7.756 33.748 21.175 1.00 19.17 15 GLY B N 1
ATOM 949 C CA . GLY B 1 15 ? -9.071 34.349 21.189 1.00 19.88 15 GLY B CA 1
ATOM 950 C C . GLY B 1 15 ? -9.933 33.560 20.231 1.00 16.41 15 GLY B C 1
ATOM 951 O O . GLY B 1 15 ? -10.094 32.353 20.394 1.00 20.85 15 GLY B O 1
ATOM 952 N N . SER B 1 16 ? -10.448 34.222 19.201 1.00 16.46 16 SER B N 1
ATOM 953 C CA . SER B 1 16 ? -11.263 33.519 18.223 1.00 15.32 16 SER B CA 1
ATOM 954 C C . SER B 1 16 ? -10.510 33.322 16.920 1.00 17.12 16 SER B C 1
ATOM 955 O O . SER B 1 16 ? -11.082 32.859 15.936 1.00 16.25 16 SER B O 1
ATOM 958 N N . THR B 1 17 ? -9.214 33.636 16.926 1.00 15.40 17 THR B N 1
ATOM 959 C CA . THR B 1 17 ? -8.443 33.584 15.690 1.00 15.02 17 THR B CA 1
ATOM 960 C C . THR B 1 17 ? -7.618 32.309 15.607 1.00 16.39 17 THR B C 1
ATOM 961 O O . THR B 1 17 ? -6.774 32.046 16.455 1.00 15.47 17 THR B O 1
ATOM 965 N N . LEU B 1 18 ? -7.908 31.514 14.583 1.00 12.53 18 LEU B N 1
ATOM 966 C CA . LEU B 1 18 ? -7.175 30.292 14.283 1.00 13.44 18 LEU B CA 1
ATOM 967 C C . LEU B 1 18 ? -5.989 30.618 13.390 1.00 15.06 18 LEU B C 1
ATOM 968 O O . LEU B 1 18 ? -6.153 31.300 12.385 1.00 15.71 18 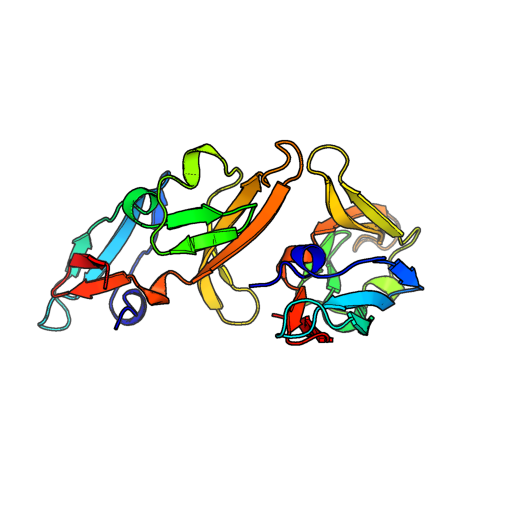LEU B O 1
ATOM 973 N N . SER B 1 19 ? -4.796 30.159 13.763 1.00 12.86 19 SER B N 1
ATOM 974 C CA . SER B 1 19 ? -3.613 30.359 12.930 1.00 12.65 19 SER B CA 1
ATOM 975 C C . SER B 1 19 ? -2.925 29.044 12.640 1.00 15.11 19 SER B C 1
ATOM 976 O O . SER B 1 19 ? -3.055 28.087 13.392 1.00 13.29 19 SER B O 1
ATOM 979 N N . ALA B 1 20 ? -2.167 29.005 11.548 1.00 12.55 20 ALA B N 1
ATOM 980 C CA . ALA B 1 20 ? -1.411 27.813 11.197 1.00 12.06 20 ALA B CA 1
ATOM 981 C C . ALA B 1 20 ? -0.318 28.176 10.210 1.00 14.10 20 ALA B C 1
ATOM 982 O O . ALA B 1 20 ? -0.282 29.289 9.689 1.00 14.23 20 ALA B O 1
ATOM 984 N N . PHE B 1 21 ? 0.569 27.223 9.958 1.00 13.10 21 PHE B N 1
ATOM 985 C CA . PHE B 1 21 ? 1.547 27.346 8.890 1.00 13.67 21 PHE B CA 1
ATOM 986 C C . PHE B 1 21 ? 1.122 26.377 7.809 1.00 13.25 21 PHE B C 1
ATOM 987 O O . PHE B 1 21 ? 1.218 25.167 7.984 1.00 15.89 21 PHE B O 1
ATOM 995 N N . CYS B 1 22 ? 0.646 26.914 6.692 1.00 14.06 22 CYS B N 1
ATOM 996 C CA . CYS B 1 22 ? 0.025 26.080 5.669 1.00 12.52 22 CYS B CA 1
ATOM 997 C C . CYS B 1 22 ? 0.840 25.966 4.401 1.00 15.02 22 CYS B C 1
ATOM 998 O O . CYS B 1 22 ? 1.486 26.924 3.967 1.00 16.46 22 CYS B O 1
ATOM 1001 N N . GLN B 1 23 ? 0.784 24.784 3.804 1.00 14.24 23 GLN B N 1
ATOM 1002 C CA . GLN B 1 23 ? 1.449 24.520 2.525 1.00 15.76 23 GLN B CA 1
ATOM 1003 C C . GLN B 1 23 ? 0.810 25.298 1.389 1.00 16.94 23 GLN B C 1
ATOM 1004 O O . GLN B 1 23 ? -0.414 25.319 1.242 1.00 17.73 23 GLN B O 1
ATOM 1010 N N . LYS B 1 24 ? 1.641 25.929 0.573 1.00 15.10 24 LYS B N 1
ATOM 1011 C CA . LYS B 1 24 ? 1.153 26.507 -0.659 1.00 16.05 24 LYS B CA 1
ATOM 1012 C C . LYS B 1 24 ? 0.910 25.392 -1.681 1.00 17.69 24 LYS B C 1
ATOM 1013 O O . LYS B 1 24 ? 1.152 24.214 -1.405 1.00 17.89 24 LYS B O 1
ATOM 1019 N N . ALA B 1 25 ? 0.449 25.777 -2.866 1.00 20.04 25 ALA B N 1
ATOM 1020 C CA . ALA B 1 25 ? 0.091 24.818 -3.909 1.00 24.29 25 ALA B CA 1
ATOM 1021 C C . ALA B 1 25 ? 1.235 23.865 -4.289 1.00 24.23 25 ALA B C 1
ATOM 1022 O O . ALA B 1 25 ? 0.990 22.744 -4.738 1.00 20.63 25 ALA B O 1
ATOM 1024 N N . ASP B 1 26 ? 2.480 24.291 -4.103 1.00 20.33 26 ASP B N 1
ATOM 1025 C CA . ASP B 1 26 ? 3.600 23.417 -4.444 1.00 22.12 26 ASP B CA 1
ATOM 1026 C C . ASP B 1 26 ? 3.766 22.277 -3.443 1.00 23.67 26 ASP B C 1
ATOM 1027 O O . ASP B 1 26 ? 4.529 21.345 -3.681 1.00 29.03 26 ASP B O 1
ATOM 1032 N N . GLY B 1 27 ? 3.038 22.342 -2.331 1.00 20.21 27 GLY B N 1
ATOM 1033 C CA . GLY B 1 27 ? 3.044 21.264 -1.361 1.00 18.91 27 GLY B CA 1
ATOM 1034 C C . GLY B 1 27 ? 4.131 21.302 -0.301 1.00 22.40 27 GLY B C 1
ATOM 1035 O O . GLY B 1 27 ? 4.227 20.389 0.517 1.00 26.22 27 GLY B O 1
ATOM 1036 N N . TYR B 1 28 ? 4.954 22.342 -0.303 1.00 19.27 28 TYR B N 1
ATOM 1037 C CA . TYR B 1 28 ? 6.002 22.429 0.706 1.00 24.27 28 TYR B CA 1
ATOM 1038 C C . TYR B 1 28 ? 6.324 23.844 1.197 1.00 18.61 28 TYR B C 1
ATOM 1039 O O . TYR B 1 28 ? 6.803 24.001 2.315 1.00 22.77 28 TYR B O 1
ATOM 1048 N N . THR B 1 29 ? 6.089 24.866 0.381 1.00 17.43 29 THR B N 1
ATOM 1049 C CA . THR B 1 29 ? 6.305 26.240 0.843 1.00 14.23 29 THR B CA 1
ATOM 1050 C C . THR B 1 29 ? 5.308 26.571 1.942 1.00 17.85 29 THR B C 1
ATOM 1051 O O . THR B 1 29 ? 4.097 26.511 1.716 1.00 18.91 29 THR B O 1
ATOM 1055 N N . LEU B 1 30 ? 5.804 26.924 3.126 1.00 16.25 30 LEU B N 1
ATOM 1056 C CA . LEU B 1 30 ? 4.909 27.238 4.234 1.00 16.70 30 LEU B CA 1
ATOM 1057 C C . LEU B 1 30 ? 4.535 28.709 4.267 1.00 16.36 30 LEU B C 1
ATOM 1058 O O . LEU B 1 30 ? 5.316 29.579 3.877 1.00 16.40 30 LEU B O 1
ATOM 1063 N N . ASN B 1 31 ? 3.305 28.967 4.707 1.00 14.87 31 ASN B N 1
ATOM 1064 C CA . ASN B 1 31 ? 2.781 30.315 4.843 1.00 14.24 31 ASN B CA 1
ATOM 1065 C C . ASN B 1 31 ? 2.013 30.450 6.145 1.00 16.19 31 ASN B C 1
ATOM 1066 O O . ASN B 1 31 ? 1.072 29.692 6.394 1.00 16.20 31 ASN B O 1
ATOM 1071 N N . GLU B 1 32 ? 2.410 31.404 6.979 1.00 14.18 32 GLU B N 1
ATOM 1072 C CA . GLU B 1 32 ? 1.687 31.653 8.213 1.00 12.70 32 GLU B CA 1
ATOM 1073 C C . GLU B 1 32 ? 0.412 32.401 7.870 1.00 17.82 32 GLU B C 1
ATOM 1074 O O . GLU B 1 32 ? 0.437 33.442 7.193 1.00 16.34 32 GLU B O 1
ATOM 1080 N N . THR B 1 33 ? -0.701 31.848 8.335 1.00 14.06 33 THR B N 1
ATOM 1081 C CA . THR B 1 33 ? -2.020 32.345 7.962 1.00 13.07 33 THR B CA 1
ATOM 1082 C C . THR B 1 33 ? -2.968 32.300 9.152 1.00 14.54 33 THR B C 1
ATOM 1083 O O . THR B 1 33 ? -2.823 31.469 10.041 1.00 15.53 33 THR B O 1
ATOM 1087 N N . SER B 1 34 ? -3.922 33.221 9.173 1.00 14.67 34 SER B N 1
ATOM 1088 C CA . SER B 1 34 ? -4.883 33.325 10.273 1.00 13.91 34 SER B CA 1
ATOM 1089 C C . SER B 1 34 ? -6.280 33.477 9.721 1.00 12.32 34 SER B C 1
ATOM 1090 O O . SER B 1 34 ? -6.459 33.962 8.616 1.00 14.23 34 SER B O 1
ATOM 1093 N N . ILE B 1 35 ? -7.271 33.049 10.495 1.00 13.25 35 ILE B N 1
ATOM 1094 C CA . ILE B 1 35 ? -8.671 33.248 10.105 1.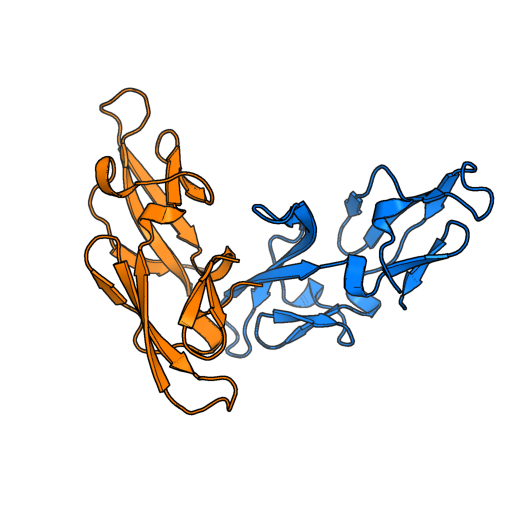00 12.71 35 ILE B CA 1
ATOM 1095 C C . ILE B 1 35 ? -9.490 33.440 11.387 1.00 15.85 35 ILE B C 1
ATOM 1096 O O . ILE B 1 35 ? -9.263 32.765 12.396 1.00 14.72 35 ILE B O 1
ATOM 1101 N N . ASN B 1 36 ? -10.401 34.405 11.368 1.00 13.86 36 ASN B N 1
ATOM 1102 C CA . ASN B 1 36 ? -11.190 34.697 12.557 1.00 12.64 36 ASN B CA 1
ATOM 1103 C C . ASN B 1 36 ? -12.432 33.800 12.579 1.00 13.20 36 ASN B C 1
ATOM 1104 O O . ASN B 1 36 ? -13.296 33.907 11.714 1.00 13.70 36 ASN B O 1
ATOM 1109 N N . LEU B 1 37 ? -12.490 32.893 13.549 1.00 12.35 37 LEU B N 1
ATOM 1110 C CA . LEU B 1 37 ? -13.600 31.942 13.641 1.00 11.86 37 LEU B CA 1
ATOM 1111 C C . LEU B 1 37 ? -14.925 32.604 13.972 1.00 13.19 37 LEU B C 1
ATOM 1112 O O . LEU B 1 37 ? -15.982 32.023 13.725 1.00 14.09 37 LEU B O 1
ATOM 1117 N N . ASP B 1 38 ? -14.881 33.812 14.519 1.00 12.01 38 ASP B N 1
ATOM 1118 C CA . ASP B 1 38 ? -16.126 34.530 14.792 1.00 13.35 38 ASP B CA 1
ATOM 1119 C C . ASP B 1 38 ? -16.904 34.846 13.512 1.00 13.83 38 ASP B C 1
ATOM 1120 O O . ASP B 1 38 ? -18.116 35.098 13.563 1.00 14.42 38 ASP B O 1
ATOM 1125 N N . GLU B 1 39 ? -16.230 34.828 12.366 1.00 13.33 39 GLU B N 1
ATOM 1126 C CA . GLU B 1 39 ? -16.909 35.197 11.130 1.00 14.78 39 GLU B CA 1
ATOM 1127 C C . GLU B 1 39 ? -17.927 34.154 10.685 1.00 14.33 39 GLU B C 1
ATOM 1128 O O . GLU B 1 39 ? -18.915 34.490 10.038 1.00 16.98 39 GLU B O 1
ATOM 1134 N N . GLU B 1 40 ? -17.692 32.886 11.011 1.00 13.61 40 GLU B N 1
ATOM 1135 C CA . GLU B 1 40 ? -18.610 31.852 10.525 1.00 14.52 40 GLU B CA 1
ATOM 1136 C C . GLU B 1 40 ? -18.963 30.797 11.551 1.00 12.28 40 GLU B C 1
ATOM 1137 O O . GLU B 1 40 ? -19.553 29.767 11.206 1.00 13.61 40 GLU B O 1
ATOM 1143 N N . ILE B 1 41 ? -18.630 31.053 12.812 1.00 12.39 41 ILE B N 1
ATOM 1144 C CA . ILE B 1 41 ? -19.104 30.182 13.881 1.00 12.56 41 ILE B CA 1
ATOM 1145 C C . ILE B 1 41 ? -19.840 31.010 14.922 1.00 10.55 41 ILE B C 1
ATOM 1146 O O . ILE B 1 41 ? -19.321 32.000 15.415 1.00 13.61 41 ILE B O 1
ATOM 1151 N N . GLY B 1 42 ? -21.072 30.617 15.218 1.00 12.56 42 GLY B N 1
ATOM 1152 C CA . GLY B 1 42 ? -21.855 31.298 16.228 1.00 13.59 42 GLY B CA 1
ATOM 1153 C C . GLY B 1 42 ? -22.328 30.334 17.295 1.00 14.45 42 GLY B C 1
ATOM 1154 O O . GLY B 1 42 ? -22.060 29.136 17.236 1.00 15.50 42 GLY B O 1
ATOM 1155 N N . ASN B 1 43 ? -23.054 30.874 18.266 1.00 14.56 43 ASN B N 1
ATOM 1156 C CA . ASN B 1 43 ? -23.584 30.087 19.369 1.00 12.90 43 ASN B CA 1
ATOM 1157 C C . ASN B 1 43 ? -25.096 30.024 19.245 1.00 14.99 43 ASN B C 1
ATOM 1158 O O . ASN B 1 43 ? -25.784 31.017 19.473 1.00 17.18 43 ASN B O 1
ATOM 1163 N N . LEU B 1 44 ? -25.604 28.854 18.870 1.00 14.28 44 LEU B N 1
ATOM 1164 C CA . LEU B 1 44 ? -27.036 28.630 18.770 1.00 13.47 44 LEU B CA 1
ATOM 1165 C C . LEU B 1 44 ? -27.533 27.832 19.981 1.00 15.66 44 LEU B C 1
ATOM 1166 O O . LEU B 1 44 ? -27.428 26.606 20.012 1.00 15.26 44 LEU B O 1
ATOM 1171 N N . ASP B 1 45 ? -28.051 28.542 20.978 1.00 14.73 45 ASP B N 1
ATOM 1172 C CA . ASP B 1 45 ? -28.596 27.921 22.183 1.00 14.82 45 ASP B CA 1
ATOM 1173 C C . ASP B 1 45 ? -27.611 26.912 22.766 1.00 14.75 45 ASP B C 1
ATOM 1174 O O . ASP B 1 45 ? -27.987 25.800 23.133 1.00 15.61 45 ASP B O 1
ATOM 1179 N N . GLY B 1 46 ? -26.340 27.297 22.831 1.00 13.19 46 GLY B N 1
ATOM 1180 C CA . GLY B 1 46 ? -25.325 26.442 23.423 1.00 15.60 46 GLY B CA 1
ATOM 1181 C C . GLY B 1 46 ? -24.523 25.585 22.452 1.00 14.92 46 GLY B C 1
ATOM 1182 O O . GLY B 1 46 ? -23.588 24.900 22.864 1.00 14.95 46 GLY B O 1
ATOM 1183 N N . THR B 1 47 ? -24.866 25.642 21.166 1.00 13.96 47 THR B N 1
ATOM 1184 C CA . THR B 1 47 ? -24.190 24.819 20.166 1.00 13.85 47 THR B CA 1
ATOM 1185 C C . THR B 1 47 ? -23.381 25.665 19.195 1.00 13.35 47 THR B C 1
ATOM 1186 O O . THR B 1 47 ? -23.931 26.526 18.509 1.00 14.70 47 THR B O 1
ATOM 1190 N N . LEU B 1 48 ? -22.074 25.423 19.135 1.00 13.06 48 LEU B N 1
ATOM 1191 C CA . LEU B 1 48 ? -21.251 26.056 18.113 1.00 11.66 48 LEU B CA 1
ATOM 1192 C C . LEU B 1 48 ? -21.756 25.640 16.737 1.00 13.34 48 LEU B C 1
ATOM 1193 O O . LEU B 1 48 ? -21.875 24.451 16.439 1.00 15.03 48 LEU B O 1
ATOM 1198 N N . SER B 1 49 ? -22.055 26.625 15.905 1.00 12.21 49 SER B N 1
ATOM 1199 C CA . SER B 1 49 ? -22.766 26.355 14.667 1.00 15.16 49 SER B CA 1
ATOM 1200 C C . SER B 1 49 ? -22.189 27.126 13.494 1.00 12.36 49 SER B C 1
ATOM 1201 O O . SER B 1 49 ? -22.057 28.346 13.553 1.00 13.32 49 SER B O 1
ATOM 1204 N N . TRP B 1 50 ? -21.875 26.408 12.419 1.00 13.31 50 TRP B N 1
ATOM 1205 C CA . TRP B 1 50 ? -21.398 27.044 11.204 1.00 15.07 50 TRP B CA 1
ATOM 1206 C C . TRP B 1 50 ? -22.462 27.939 10.59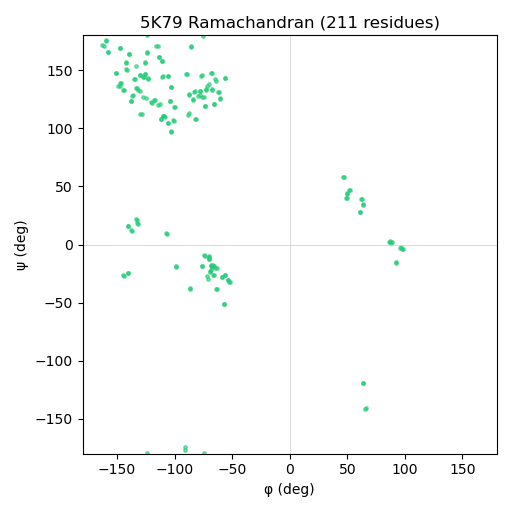4 1.00 14.18 50 TRP B C 1
ATOM 1207 O O . TRP B 1 50 ? -23.639 27.567 10.540 1.00 15.14 50 TRP B O 1
ATOM 1218 N N . GLY B 1 51 ? -22.028 29.085 10.083 1.00 16.14 51 GLY B N 1
ATOM 1219 C CA . G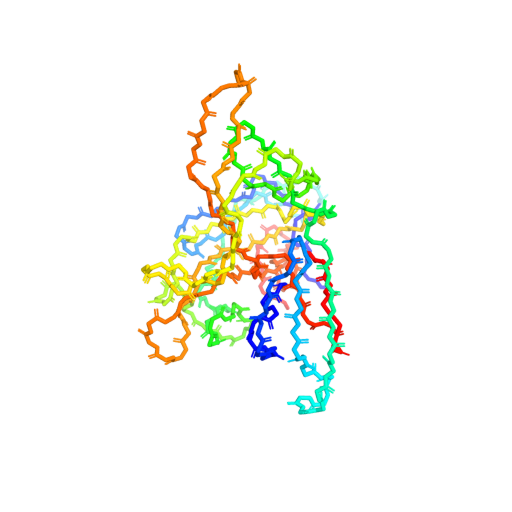LY B 1 51 ? -22.908 29.984 9.362 1.00 15.18 51 GLY B CA 1
ATOM 1220 C C . GLY B 1 51 ? -23.530 31.031 10.258 1.00 17.71 51 GLY B C 1
ATOM 1221 O O . GLY B 1 51 ? -24.088 32.014 9.773 1.00 17.77 51 GLY B O 1
ATOM 1222 N N . ASP B 1 52 ? -23.461 30.805 11.564 1.00 15.57 52 ASP B N 1
ATOM 1223 C CA . ASP B 1 52 ? -23.783 31.853 12.514 1.00 14.62 52 ASP B CA 1
ATOM 1224 C C . ASP B 1 52 ? -22.484 32.590 12.823 1.00 14.12 52 ASP B C 1
ATOM 1225 O O . ASP B 1 52 ? -21.458 32.296 12.217 1.00 16.05 52 ASP B O 1
ATOM 1230 N N . HIS B 1 53 ? -22.521 33.555 13.734 1.00 15.95 53 HIS B N 1
ATOM 1231 C CA . HIS B 1 53 ? -21.374 34.442 13.923 1.00 13.23 53 HIS B CA 1
ATOM 1232 C C . HIS B 1 53 ? -21.143 34.791 15.383 1.00 13.48 53 HIS B C 1
ATOM 1233 O O . HIS B 1 53 ? -22.060 34.736 16.202 1.00 13.26 53 HIS B O 1
ATOM 1240 N N . ASN B 1 54 ? -19.899 35.160 15.682 1.00 14.42 54 ASN B N 1
ATOM 1241 C CA . ASN B 1 54 ? -19.528 35.793 16.939 1.00 12.56 54 ASN B CA 1
ATOM 1242 C C . ASN B 1 54 ? -19.757 34.940 18.172 1.00 13.34 54 ASN B C 1
ATOM 1243 O O . ASN B 1 54 ? -20.159 35.453 19.216 1.00 15.85 54 ASN B O 1
ATOM 1248 N N . PHE B 1 55 ? -19.481 33.646 18.058 1.00 12.71 55 PHE B N 1
ATOM 1249 C CA . PHE B 1 55 ? -19.611 32.742 19.199 1.00 12.27 55 PHE B CA 1
ATOM 1250 C C . PHE B 1 55 ? -18.851 33.236 20.436 1.00 12.91 55 PHE B C 1
ATOM 1251 O O . PHE B 1 55 ? -19.279 32.980 21.562 1.00 14.78 55 PHE B O 1
ATOM 1259 N N . SER B 1 56 ? -17.726 33.928 20.235 1.00 13.93 56 SER B N 1
ATOM 1260 C CA . SER B 1 56 ? -16.833 34.236 21.355 1.00 14.65 56 SER B CA 1
ATOM 1261 C C . SER B 1 56 ? -17.482 35.176 22.359 1.00 15.34 56 SER B C 1
ATOM 1262 O O . SER B 1 56 ? -17.043 35.259 23.503 1.00 17.56 56 SER B O 1
ATOM 1265 N N . LEU B 1 57 ? -18.533 35.875 21.943 1.00 13.83 57 LEU B N 1
ATOM 1266 C CA . LEU B 1 57 ? -19.189 36.822 22.839 1.00 15.23 57 LEU B CA 1
ATOM 1267 C C . LEU B 1 57 ? -20.071 36.145 23.874 1.00 17.42 57 LEU B C 1
ATOM 1268 O O . LEU B 1 57 ? -20.431 36.757 24.881 1.00 19.04 57 LEU B O 1
ATOM 1273 N N . THR B 1 58 ? -20.436 34.891 23.631 1.00 16.62 58 THR B N 1
ATOM 1274 C CA . THR B 1 58 ? -21.349 34.207 24.545 1.00 15.25 58 THR B CA 1
ATOM 1275 C C . THR B 1 58 ? -20.856 32.815 24.918 1.00 16.96 58 THR B C 1
ATOM 1276 O O . THR B 1 58 ? -21.640 31.974 25.354 1.00 16.95 58 THR B O 1
ATOM 1280 N N . CYS B 1 59 ? -19.557 32.578 24.760 1.00 15.06 59 CYS B N 1
ATOM 1281 C CA . CYS B 1 59 ? -18.962 31.295 25.136 1.00 16.15 59 CYS B CA 1
ATOM 1282 C C . CYS B 1 59 ? -17.728 31.512 26.006 1.00 16.70 59 CYS B C 1
ATOM 1283 O O . CYS B 1 59 ? -16.996 32.488 25.827 1.00 17.27 59 CYS B O 1
ATOM 1286 N N . ASP B 1 60 ? -17.515 30.595 26.944 1.00 16.94 60 ASP B N 1
ATOM 1287 C CA . ASP B 1 60 ? -16.382 30.645 27.862 1.00 19.96 60 ASP B CA 1
ATOM 1288 C C . ASP B 1 60 ? -15.450 29.474 27.597 1.00 15.98 60 ASP B C 1
ATOM 1289 O O . ASP B 1 60 ? -15.802 28.553 26.854 1.00 16.25 60 ASP B O 1
ATOM 1294 N N . SER B 1 61 ? -14.279 29.494 28.227 1.00 16.98 61 SER B N 1
ATOM 1295 C CA . SER B 1 61 ? -13.367 28.354 28.191 1.00 17.19 61 SER B CA 1
ATOM 1296 C C . SER B 1 61 ? -13.104 27.881 26.774 1.00 15.15 61 SER B C 1
ATOM 1297 O O . SER B 1 61 ? -13.169 26.686 26.481 1.00 16.97 61 SER B O 1
ATOM 1300 N N . ILE B 1 62 ? -12.818 28.840 25.902 1.00 15.08 62 ILE B N 1
ATOM 1301 C CA . ILE B 1 62 ? -12.608 28.571 24.487 1.00 13.89 62 ILE B CA 1
ATOM 1302 C C . ILE B 1 62 ? -11.220 28.002 24.232 1.00 16.88 62 ILE B C 1
ATOM 1303 O O . ILE B 1 62 ? -10.219 28.542 24.708 1.00 19.44 62 ILE B O 1
ATOM 1308 N N . GLY B 1 63 ? -11.152 26.923 23.466 1.00 13.97 63 GLY B N 1
ATOM 1309 C CA . GLY B 1 63 ? -9.869 26.323 23.177 1.00 14.62 63 GLY B CA 1
ATOM 1310 C C . GLY B 1 63 ? -9.872 25.481 21.926 1.00 14.68 63 GLY B C 1
ATOM 1311 O O . GLY B 1 63 ? -10.923 25.142 21.379 1.00 15.97 63 GLY B O 1
ATOM 1312 N N . LEU B 1 64 ? -8.670 25.159 21.467 1.00 15.43 64 LEU B N 1
ATOM 1313 C CA . LEU B 1 64 ? -8.479 24.275 20.345 1.00 15.57 64 LEU B CA 1
ATOM 1314 C C . LEU B 1 64 ? -8.047 22.924 20.898 1.00 17.02 64 LEU B C 1
ATOM 1315 O O . LEU B 1 64 ? -7.207 22.862 21.794 1.00 18.65 64 LEU B O 1
ATOM 1320 N N . ALA B 1 65 ? -8.627 21.846 20.387 1.00 16.01 65 ALA B N 1
ATOM 1321 C CA . ALA B 1 65 ? -8.256 20.520 20.849 1.00 16.21 65 ALA B CA 1
ATOM 1322 C C . ALA B 1 65 ? -8.363 19.530 19.716 1.00 16.38 65 ALA B C 1
ATOM 1323 O O . ALA B 1 65 ? -8.877 19.849 18.643 1.00 15.80 65 ALA B O 1
ATOM 1325 N N . GLN B 1 66 ? -7.840 18.336 19.953 1.00 19.52 66 GLN B N 1
ATOM 1326 C CA . GLN B 1 66 ? -8.113 17.197 19.097 1.00 18.28 66 GLN B CA 1
ATOM 1327 C C . GLN B 1 66 ? -9.105 16.342 19.856 1.00 19.95 66 GLN B C 1
ATOM 1328 O O . GLN B 1 66 ? -8.851 15.978 21.006 1.00 22.44 66 GLN B O 1
ATOM 1334 N N . SER B 1 67 ? -10.252 16.072 19.240 1.00 18.83 67 SER B N 1
ATOM 1335 C CA . SER B 1 67 ? -11.338 15.367 19.917 1.00 17.72 67 SER B CA 1
ATOM 1336 C C . SER B 1 67 ? -10.867 14.028 20.455 1.00 18.50 67 SER B C 1
ATOM 1337 O O . SER B 1 67 ? -10.043 13.366 19.841 1.00 21.66 67 SER B O 1
ATOM 1340 N N . LEU B 1 68 ? -11.377 13.643 21.619 1.00 17.07 68 LEU B N 1
ATOM 1341 C CA . LEU B 1 68 ? -10.836 12.491 22.325 1.00 18.53 68 LEU B CA 1
ATOM 1342 C C . LEU B 1 68 ? -10.844 11.194 21.515 1.00 21.87 68 LEU B C 1
ATOM 1343 O O . LEU B 1 68 ? -9.832 10.506 21.429 1.00 22.90 68 LEU B O 1
ATOM 1348 N N . PHE B 1 69 ? -11.985 10.841 20.937 1.00 22.24 69 PHE B N 1
ATOM 1349 C CA . PHE B 1 69 ? -12.083 9.550 20.266 1.00 21.92 69 PHE B CA 1
ATOM 1350 C C . PHE B 1 69 ? -11.626 9.590 18.819 1.00 24.25 69 PHE B C 1
ATOM 1351 O O . PHE B 1 69 ? -10.994 8.655 18.336 1.00 26.29 69 PHE B O 1
ATOM 1359 N N . THR B 1 70 ? -11.946 10.684 18.139 1.00 25.95 70 THR B N 1
ATOM 1360 C CA . THR B 1 70 ? -11.759 10.791 16.697 1.00 28.00 70 THR B CA 1
ATOM 1361 C C . THR B 1 70 ? -10.478 11.527 16.289 1.00 25.60 70 THR B C 1
ATOM 1362 O O . THR B 1 70 ? -10.011 11.392 15.154 1.00 25.3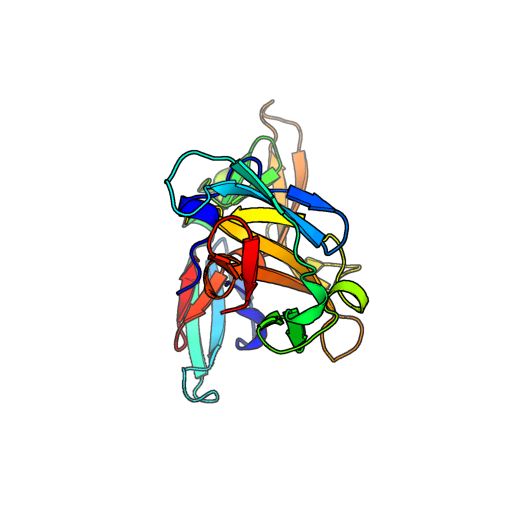4 70 THR B O 1
ATOM 1366 N N . ARG B 1 71 ? -9.914 12.300 17.220 1.00 20.51 71 ARG B N 1
ATOM 1367 C CA . ARG B 1 71 ? -8.729 13.128 16.971 1.00 21.60 71 ARG B CA 1
ATOM 1368 C C . ARG B 1 71 ? -9.002 14.171 15.882 1.00 18.95 71 ARG B C 1
ATOM 1369 O O . ARG B 1 71 ? -8.097 14.603 15.178 1.00 21.71 71 ARG B O 1
ATOM 1377 N N . THR B 1 72 ? -10.260 14.566 15.751 1.00 17.25 72 THR B N 1
ATOM 1378 C CA . THR B 1 72 ? -10.612 15.643 14.837 1.00 16.43 72 THR B CA 1
ATOM 1379 C C . THR B 1 72 ? -10.223 16.965 15.471 1.00 16.33 72 THR B C 1
ATOM 1380 O O . THR B 1 72 ? -10.285 17.114 16.688 1.00 16.22 72 THR B O 1
ATOM 1384 N N . TYR B 1 73 ? -9.812 17.922 14.649 1.00 14.95 73 TYR B N 1
ATOM 1385 C CA . TYR B 1 73 ? -9.520 19.257 15.148 1.00 16.79 73 TYR B CA 1
ATOM 1386 C C . TYR B 1 73 ? -10.784 20.002 15.488 1.00 13.86 73 TYR B C 1
ATOM 1387 O O . TYR B 1 73 ? -11.633 20.227 14.624 1.00 15.79 73 TYR B O 1
ATOM 1396 N N . VAL B 1 74 ? -10.926 20.376 16.753 1.00 13.63 74 VAL B N 1
ATOM 1397 C CA . VAL B 1 74 ? -12.159 21.028 17.180 1.00 12.95 74 VAL B CA 1
ATOM 1398 C C . VAL B 1 74 ? -11.916 22.356 17.901 1.00 13.12 74 VAL B C 1
ATOM 1399 O O . VAL B 1 74 ? -10.924 22.531 18.608 1.00 14.34 74 VAL B O 1
ATOM 1403 N N . LEU B 1 75 ? -12.820 23.300 17.663 1.00 12.81 75 LEU B N 1
ATOM 1404 C CA . LEU B 1 75 ? -13.011 24.434 18.553 1.00 14.10 75 LEU B CA 1
ATOM 1405 C C . LEU B 1 75 ? -13.941 23.952 19.649 1.00 13.13 75 LEU B C 1
ATOM 1406 O O . LEU B 1 75 ? -15.011 23.399 19.360 1.00 15.08 75 LEU B O 1
ATOM 1411 N N . ALA B 1 76 ? -13.507 24.106 20.897 1.00 14.50 76 ALA B N 1
ATOM 1412 C CA . ALA B 1 76 ? -14.276 23.634 22.043 1.00 12.20 76 ALA B CA 1
ATOM 1413 C C . ALA B 1 76 ? -14.551 24.773 22.983 1.00 13.61 76 ALA B C 1
ATOM 1414 O O . ALA B 1 76 ? -13.697 25.624 23.204 1.00 16.55 76 ALA B O 1
ATOM 1416 N N . ALA B 1 77 ? -15.732 24.776 23.579 1.00 12.47 77 ALA B N 1
ATOM 1417 C CA . ALA B 1 77 ? -16.057 25.831 24.510 1.00 12.58 77 ALA B CA 1
ATOM 1418 C C . ALA B 1 77 ? -17.178 25.405 25.423 1.00 14.31 77 ALA B C 1
ATOM 1419 O O . ALA B 1 77 ? -17.730 24.309 25.279 1.00 15.51 77 ALA B O 1
ATOM 1421 N N . GLU B 1 78 ? -17.483 26.277 26.375 1.00 13.69 78 GLU B N 1
ATOM 1422 C CA . GLU B 1 78 ? -18.689 26.171 27.179 1.00 13.92 78 GLU B CA 1
ATOM 1423 C C . GLU B 1 78 ? -19.580 27.316 26.751 1.00 15.46 78 GLU B C 1
ATOM 1424 O O . GLU B 1 78 ? -19.248 28.468 26.999 1.00 18.04 78 GLU B O 1
ATOM 1430 N N . CYS B 1 79 ? -20.684 27.020 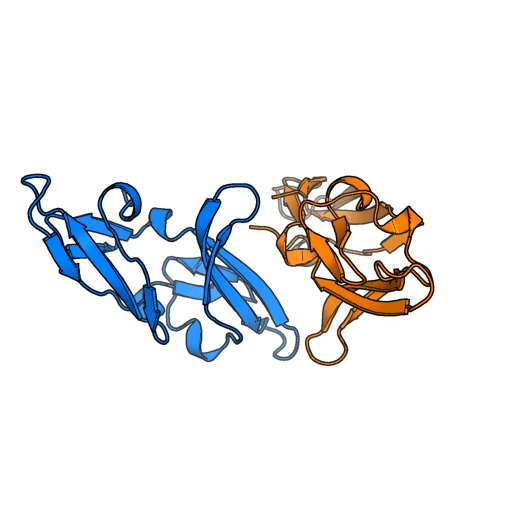26.081 1.00 14.83 79 CYS B N 1
ATOM 1431 C CA . CYS B 1 79 ? -21.483 28.094 25.513 1.00 13.39 79 CYS B CA 1
ATOM 1432 C C . CYS B 1 79 ? -22.766 28.347 26.290 1.00 16.10 79 CYS B C 1
ATOM 1433 O O . CYS B 1 79 ? -23.393 27.421 26.823 1.00 16.87 79 CYS B O 1
ATOM 1436 N N . GLU B 1 80 ? -23.144 29.619 26.349 1.00 15.03 80 GLU B N 1
ATOM 1437 C CA . GLU B 1 80 ? -24.356 30.038 27.038 1.00 15.12 80 GLU B CA 1
ATOM 1438 C C . GLU B 1 80 ? -25.583 29.633 26.234 1.00 14.78 80 GLU B C 1
ATOM 1439 O O . GLU B 1 80 ? -25.655 29.869 25.017 1.00 15.90 80 GLU B O 1
ATOM 1445 N N . ARG B 1 81 ? -26.566 29.037 26.907 1.00 13.79 81 ARG B N 1
ATOM 1446 C CA . ARG B 1 81 ? -27.805 28.689 26.232 1.00 15.30 81 ARG B CA 1
ATOM 1447 C C . ARG B 1 81 ? -28.764 29.869 26.224 1.00 16.67 81 ARG B C 1
ATOM 1448 O O . ARG B 1 81 ? -28.511 30.883 26.881 1.00 15.98 81 ARG B O 1
ATOM 1456 N N . ARG B 1 82 ? -29.847 29.728 25.464 1.00 17.28 82 ARG B N 1
ATOM 1457 C CA . ARG B 1 82 ? -30.785 30.818 25.205 1.00 19.99 82 ARG B CA 1
ATOM 1458 C C . ARG B 1 82 ? -31.395 31.374 26.493 1.00 21.07 82 ARG B C 1
ATOM 1459 O O . ARG B 1 82 ? -31.734 32.554 26.562 1.00 21.24 82 ARG B O 1
ATOM 1467 N N . ASP B 1 83 ? -31.504 30.540 27.523 1.00 16.17 83 ASP B N 1
ATOM 1468 C CA . ASP B 1 83 ? -32.139 30.981 28.761 1.00 18.68 83 ASP B CA 1
ATOM 1469 C C . ASP B 1 83 ? -31.291 32.004 29.522 1.00 19.04 83 ASP B C 1
ATOM 1470 O O . ASP B 1 83 ? -31.769 32.643 30.468 1.00 20.00 83 ASP B O 1
ATOM 1475 N N . GLY B 1 84 ? -30.035 32.162 29.118 1.00 19.08 84 GLY B N 1
ATOM 1476 C CA . GLY B 1 84 ? -29.193 33.195 29.692 1.00 22.91 84 GLY B CA 1
ATOM 1477 C C . GLY B 1 84 ? -28.419 32.815 30.938 1.00 23.11 84 GLY B C 1
ATOM 1478 O O . GLY B 1 84 ? -27.703 33.652 31.491 1.00 27.02 84 GLY B O 1
ATOM 1479 N N . TYR B 1 85 ? -28.540 31.570 31.394 1.00 19.84 85 TYR B N 1
ATOM 1480 C CA . TYR B 1 85 ? -27.761 31.163 32.558 1.00 20.25 85 TYR B CA 1
ATOM 1481 C C . TYR B 1 85 ? -27.199 29.747 32.461 1.00 22.26 85 TYR B C 1
ATOM 1482 O O . TYR B 1 85 ? -26.193 29.439 33.102 1.00 21.78 85 TYR B O 1
ATOM 1491 N N . THR B 1 86 ? -27.830 28.895 31.661 1.00 17.81 86 THR B N 1
ATOM 1492 C CA . THR B 1 86 ? -27.354 27.523 31.506 1.00 16.39 86 THR B CA 1
ATOM 1493 C C . THR B 1 86 ? -26.226 27.472 30.491 1.00 16.84 86 THR B C 1
ATOM 1494 O O . THR B 1 86 ? -26.342 28.047 29.412 1.00 18.83 86 THR B O 1
ATOM 1498 N N . TYR B 1 87 ? -25.136 26.795 30.842 1.00 15.45 87 TYR B N 1
ATOM 1499 C CA . TYR B 1 87 ? -24.048 26.575 29.896 1.00 15.48 87 TYR B CA 1
ATOM 1500 C C . TYR B 1 87 ? -23.973 25.099 29.527 1.00 17.74 87 TYR B C 1
ATOM 1501 O O . TYR B 1 87 ? -24.452 24.238 30.258 1.00 16.04 87 TYR B O 1
ATOM 1510 N N . ILE B 1 88 ? -23.376 24.812 28.378 1.00 14.40 88 ILE B N 1
ATOM 1511 C CA . ILE B 1 88 ? -23.268 23.438 27.916 1.00 14.04 88 ILE B CA 1
ATOM 1512 C C . ILE B 1 88 ? -21.957 23.317 27.139 1.00 14.52 88 ILE B C 1
ATOM 1513 O O . ILE B 1 88 ? -21.568 24.239 26.414 1.00 14.02 88 ILE B O 1
ATOM 1518 N N . PRO B 1 89 ? -21.234 22.205 27.326 1.00 13.55 89 PRO B N 1
ATOM 1519 C CA . PRO B 1 89 ? -20.026 22.031 26.514 1.00 11.69 89 PRO B CA 1
ATOM 1520 C C . PRO B 1 89 ? -20.391 21.810 25.058 1.00 12.52 89 PRO B C 1
ATOM 1521 O O . PRO B 1 89 ? -21.432 21.232 24.750 1.00 12.96 89 PRO B O 1
ATOM 1525 N N . THR B 1 90 ? -19.532 22.274 24.165 1.00 13.31 90 THR B N 1
ATOM 1526 C CA . THR B 1 90 ? -19.787 22.152 22.745 1.00 14.24 90 THR B CA 1
ATOM 1527 C C . THR B 1 90 ? -18.453 22.062 22.005 1.00 12.99 90 THR B C 1
ATOM 1528 O O . THR B 1 90 ? -17.440 22.612 22.451 1.00 15.31 90 THR B O 1
ATOM 1532 N N . GLU B 1 91 ? -18.457 21.318 20.902 1.00 12.46 91 GLU B N 1
ATOM 1533 C CA . GLU B 1 91 ? -17.282 21.130 20.047 1.00 13.75 91 GLU B CA 1
ATOM 1534 C C . GLU B 1 91 ? -17.720 21.281 18.611 1.00 17.43 91 GLU B C 1
ATOM 1535 O O . GLU B 1 91 ? -18.812 20.830 18.257 1.00 17.94 91 GLU B O 1
ATOM 1541 N N . ILE B 1 92 ? -16.887 21.882 17.771 1.00 13.03 92 ILE B N 1
ATOM 1542 C CA . ILE B 1 92 ? -17.203 21.939 16.345 1.00 14.34 92 ILE B CA 1
ATOM 1543 C C . ILE B 1 92 ? -15.963 21.559 15.523 1.00 14.18 92 ILE B C 1
ATOM 1544 O O . ILE B 1 92 ? -14.855 21.996 15.828 1.00 13.95 92 ILE B O 1
ATOM 1549 N N . GLU B 1 93 ? -16.146 20.708 14.512 1.00 13.48 93 GLU B N 1
ATOM 1550 C CA . GLU B 1 93 ? -15.014 20.174 13.746 1.00 13.32 93 GLU B CA 1
ATOM 1551 C C . GLU B 1 93 ? -14.566 21.157 12.675 1.00 12.57 93 GLU B C 1
ATOM 1552 O O . GLU B 1 93 ? -15.233 21.357 11.663 1.00 13.44 93 GLU B O 1
ATOM 1558 N N . LEU B 1 94 ? -13.412 21.765 12.900 1.00 13.03 94 LEU B N 1
ATOM 1559 C CA . LEU B 1 94 ? -12.988 22.885 12.073 1.00 14.08 94 LEU B CA 1
ATOM 1560 C C . LEU B 1 94 ? -12.698 22.491 10.616 1.00 12.41 94 LEU B C 1
ATOM 1561 O O . LEU B 1 94 ? -12.824 23.313 9.703 1.00 13.04 94 LEU B O 1
ATOM 1566 N N . ASP B 1 95 ? -12.338 21.233 10.392 1.00 13.11 95 ASP B N 1
ATOM 1567 C CA . ASP B 1 95 ? -12.021 20.772 9.037 1.00 11.11 95 ASP B CA 1
ATOM 1568 C C . ASP B 1 95 ? -13.250 20.687 8.128 1.00 11.67 95 ASP B C 1
ATOM 1569 O O . ASP B 1 95 ? -13.122 20.484 6.915 1.00 13.22 95 ASP B O 1
ATOM 1574 N N . GLU B 1 96 ? -14.434 20.835 8.711 1.00 13.21 96 GLU B N 1
ATOM 1575 C CA . GLU B 1 96 ? -15.663 20.781 7.934 1.00 13.94 96 GLU B CA 1
ATOM 1576 C C . GLU B 1 96 ? -15.740 21.920 6.941 1.00 14.30 96 GLU B C 1
ATOM 1577 O O . GLU B 1 96 ? -16.226 21.734 5.826 1.00 16.74 96 GLU B O 1
ATOM 1583 N N . HIS B 1 97 ? -15.281 23.104 7.344 1.00 12.87 97 HIS B N 1
ATOM 1584 C CA . HIS B 1 97 ? -15.485 24.283 6.501 1.00 13.95 97 HIS B CA 1
ATOM 1585 C C . HIS B 1 97 ? -14.316 25.239 6.436 1.00 14.93 97 HIS B C 1
ATOM 1586 O O . HIS B 1 97 ? -14.470 26.381 6.005 1.00 14.53 97 HIS B O 1
ATOM 1593 N N . ILE B 1 98 ? -13.146 24.778 6.850 1.00 11.04 98 ILE B N 1
ATOM 1594 C CA . ILE B 1 98 ? -11.954 25.597 6.701 1.00 12.92 98 ILE B CA 1
ATOM 1595 C C . ILE B 1 98 ? -10.973 24.835 5.833 1.00 11.30 98 ILE B C 1
ATOM 1596 O O . ILE B 1 98 ? -10.623 23.692 6.123 1.00 13.98 98 ILE B O 1
ATOM 1601 N N . ALA B 1 99 ? -10.577 25.465 4.737 1.00 13.80 99 ALA B N 1
ATOM 1602 C CA . ALA B 1 99 ? -9.643 24.864 3.799 1.00 13.56 99 ALA B CA 1
ATOM 1603 C C . ALA B 1 99 ? -8.337 25.624 3.789 1.00 13.70 99 ALA B C 1
ATOM 1604 O O . ALA B 1 99 ? -8.252 26.773 4.223 1.00 13.65 99 ALA B O 1
ATOM 1606 N N . ASN B 1 100 ? -7.320 24.956 3.288 1.00 11.87 100 ASN B N 1
ATOM 1607 C CA . ASN B 1 100 ? -6.075 25.607 2.942 1.00 12.50 100 ASN B CA 1
ATOM 1608 C C . ASN B 1 100 ? -6.052 25.811 1.431 1.00 12.42 100 ASN B C 1
ATOM 1609 O O . ASN B 1 100 ? -5.936 24.849 0.663 1.00 15.55 100 ASN B O 1
ATOM 1614 N N . ILE B 1 101 ? -6.226 27.061 1.011 1.00 14.34 101 ILE B N 1
ATOM 1615 C CA . ILE B 1 101 ? -6.159 27.402 -0.400 1.00 16.82 101 ILE B CA 1
ATOM 1616 C C . ILE B 1 101 ? -4.842 28.115 -0.685 1.00 15.01 101 ILE B C 1
ATOM 1617 O O . ILE B 1 101 ? -4.676 29.283 -0.339 1.00 15.89 101 ILE B O 1
ATOM 1622 N N . ASP B 1 102 ? -3.903 27.395 -1.300 1.00 15.90 102 ASP B N 1
ATOM 1623 C CA . ASP B 1 102 ? -2.589 27.955 -1.665 1.00 19.09 102 ASP B CA 1
ATOM 1624 C C . ASP B 1 102 ? -1.941 28.691 -0.491 1.00 17.84 102 ASP B C 1
ATOM 1625 O O . ASP B 1 102 ? -1.350 29.772 -0.650 1.00 18.76 102 ASP B O 1
ATOM 1630 N N . GLY B 1 103 ? -2.087 28.117 0.698 1.00 15.22 103 GLY B N 1
ATOM 1631 C CA . GLY B 1 103 ? -1.409 28.632 1.872 1.00 16.79 103 GLY B CA 1
ATOM 1632 C C . GLY B 1 103 ? -2.229 29.536 2.773 1.00 14.99 103 GLY B C 1
ATOM 1633 O O . GLY B 1 103 ? -1.744 29.949 3.821 1.00 15.57 103 GLY B O 1
ATOM 1634 N N . THR B 1 104 ? -3.465 29.843 2.376 1.00 12.62 104 THR B N 1
ATOM 1635 C CA . THR B 1 104 ? -4.321 30.765 3.122 1.00 14.13 104 THR B CA 1
ATOM 1636 C C . THR B 1 104 ? -5.562 30.039 3.631 1.00 12.68 104 THR B C 1
ATOM 1637 O O . THR B 1 104 ? -6.282 29.406 2.855 1.00 14.82 104 THR B O 1
ATOM 1641 N N . LEU B 1 105 ? -5.784 30.097 4.936 1.00 14.37 105 LEU B N 1
ATOM 1642 C CA . LEU B 1 105 ? -6.992 29.529 5.524 1.00 12.76 105 LEU B CA 1
ATOM 1643 C C . LEU B 1 105 ? -8.218 30.241 4.971 1.00 12.36 105 LEU B C 1
ATOM 1644 O O . LEU B 1 105 ? -8.283 31.473 4.958 1.00 16.65 105 LEU B O 1
ATOM 1649 N N . THR B 1 106 ? -9.194 29.449 4.540 1.00 13.76 106 THR B N 1
ATOM 1650 C CA . THR B 1 106 ? -10.311 29.958 3.761 1.00 13.55 106 THR B CA 1
ATOM 1651 C C . THR B 1 106 ? -11.572 29.210 4.121 1.00 13.48 106 THR B C 1
ATOM 1652 O O . THR B 1 106 ? -11.558 27.990 4.176 1.00 14.22 106 THR B O 1
ATOM 1656 N N . TYR B 1 107 ? -12.659 29.932 4.356 1.00 13.09 107 TYR B N 1
ATOM 1657 C CA . TYR B 1 107 ? -13.949 29.279 4.538 1.00 15.67 107 TYR B CA 1
ATOM 1658 C C . TYR B 1 107 ? -14.463 28.689 3.224 1.00 15.49 107 TYR B C 1
ATOM 1659 O O . TYR B 1 107 ? -14.363 29.319 2.165 1.00 16.61 107 TYR B O 1
ATOM 1668 N N . GLU B 1 108 ? -15.016 27.478 3.312 1.00 16.42 108 GLU B N 1
ATOM 1669 C CA . GLU B 1 108 ? -15.525 26.750 2.157 1.00 16.08 108 GLU B CA 1
ATOM 1670 C C . GLU B 1 108 ? -16.803 26.048 2.557 1.00 20.80 108 GLU B C 1
ATOM 1671 O O . GLU B 1 108 ? -16.928 25.703 3.733 1.00 17.73 108 GLU B O 1
#

Solvent-accessible surface area: 10865 Å² total; per-residue (Å²): 140,12,102,0,29,155,51,10,88,95,26,63,39,120,57,17,46,0,31,2,73,0,46,83,91,76,42,166,53,86,44,122,12,67,17,54,0,19,101,58,0,0,36,96,29,0,40,7,20,58,47,56,104,76,0,36,141,57,7,78,92,58,26,50,44,84,5,69,79,83,130,41,56,1,0,24,7,27,0,44,54,175,74,43,143,24,50,3,8,6,35,11,53,0,31,84,73,0,3,28,84,84,0,68,7,46,59,94,68,12,18,0,16,57,48,10,89,96,23,62,39,120,54,15,45,0,27,0,73,0,44,84,92,74,42,164,54,86,47,119,11,66,18,57,0,17,98,39,0,0,37,98,42,1,74,7,19,31,27,56,104,75,0,35,145,58,8,77,91,56,27,47,46,87,20,131,178,49,82,3,56,1,0,24,6,66,0,45,90,178,76,43,171,50,97,67,95,16,95,11,43,0,2,57,12,0,4,26,83,85,0,70,7,48,44,53